Protein AF-A0AB38EEG5-F1 (afdb_monomer)

Solvent-accessible surface area (backbone atoms only — not comparable to full-atom values): 16216 Å² total; per-residue (Å²): 136,84,84,84,84,83,81,83,77,83,79,74,84,70,70,68,64,65,60,58,61,58,54,56,58,56,60,61,62,64,74,63,67,61,77,68,74,72,76,75,59,67,57,49,29,28,46,31,30,70,67,33,66,44,43,47,48,30,62,72,71,41,48,54,47,70,74,32,78,86,27,48,71,45,80,42,84,32,78,43,34,40,50,18,49,48,32,36,73,70,63,72,20,55,37,19,61,28,34,42,64,26,53,52,51,43,38,75,73,66,45,67,58,39,74,79,45,76,77,47,70,62,79,47,49,34,37,31,27,45,57,83,54,87,74,76,49,67,61,69,42,59,76,31,38,30,22,25,32,69,59,24,54,31,31,53,36,47,54,51,50,32,46,77,50,75,38,56,77,85,42,34,46,76,42,80,29,53,57,74,55,20,52,51,32,29,76,72,60,79,24,62,26,20,37,26,44,40,59,59,40,61,49,36,34,72,76,65,45,33,38,77,57,43,79,54,66,85,63,48,53,37,34,25,39,29,28,37,54,63,52,61,70,71,35,57,64,64,50,51,52,52,51,54,40,48,50,55,19,42,55,46,46,72,75,33,56,74,61,53,73,64,51,90,53,84,71,92,76,87,81,74,94,73,80,87,77,78,83,77,77,81,81,86,126

Nearest PDB structures (foldseek):
  3ksx-assembly1_A  TM=9.315E-01  e=9.786E-22  Xanthomonas citri pv. citri str. 306
  2x26-assembly2_B  TM=8.294E-01  e=1.441E-22  Escherichia coli K-12
  2x26-assembly1_A  TM=8.074E-01  e=4.266E-22  Escherichia coli K-12
  3ix1-assembly1_A  TM=8.304E-01  e=3.917E-16  Halalkalibacterium halodurans C-125
  3uif-assembly1_A  TM=7.170E-01  e=3.917E-16  Methylobacillus flagellatus KT

InterPro domains:
  IPR001638 Solute-binding protein family 3/N-terminal domain of MltF [SM00062] (43-256)
  IPR010067 Aliphatic sulfonates-binding protein [TIGR01728] (44-265)
  IPR015168 SsuA/THI5-like [PF09084] (73-259)

Sequence (285 aa):
MPQPHISFRSQTPRALFRWMATACAVALSLQGAAHAAEKPPSEVRLDYAYYSPVSLALKHFGWLEKALPDAKVTWVLSQGSNRSLEYLNSGSVDFASSASLSAVLARANGSPIKSVYVYSRAEWTALVVRKDSTLQSVAELKGKKIAATKGTDPYLFTLRALQKAGLKKDDVELLHLQHPDGRTALEKGDVDAWAGLDPHMAASEIQSGARLLYRNKDFNSYGVLSVTETYAKEHPQAIKTVLTAYEKACEWAVKNPDELAKLPAAGRCQTAIVPHRPEQPAIER

Foldseek 3Di:
DDDDDDDDDDDDPPPVVVVVVVVVVVVVVVVPPDPPPQPADQEAEEEDELLDLLSLLLVVVVLLCVLCVNHHYHYHYDLAQVRQLVCQQVVVHQKGKAFPVLVVVCVVVPRQKDFPDFQFQDQFWFKKAAQPAPQQALLVQQAWEEEEAPSHLLVQLNQVRCVVSVHHPVSHHYHHDGQVVRLVCRLVVVGGIYGHGPPSRVVCCVPRVMDGNGGDSVSTGTITMMGGPVCVVSPVPSVVSVVVSSVVSSVCCVVCVPVSVVRDSDDDPPDDDDDDDDDDDPPDD

Secondary structure (DSSP, 8-state):
-PPPP-------TTSTHHHHHHHHHHHHHSTT---------SEEEEEE-TT-HHHHHHHHHTHHHHH-TTSEEEEEE-SSHHHHHHHHHTTS-SBEEEEHHHHHHHHHTT--EEEEEEEE------EEE-TT----SSGGGTT-EEE--TTSHHHHHHHHHHHHTT--GGGSEEE---HHHHHHHHHHTSSSEEE--TTHHHHHHHHH--EEEE--GGG---EEEEEEHHHHHH-HHHHHHHHHHHHHHHHHHHH-HHHHTTS--SS---S-----PPPPPP---

Structure (mmCIF, N/CA/C/O backbone):
data_AF-A0AB38EEG5-F1
#
_entry.id   AF-A0AB38EEG5-F1
#
loop_
_atom_site.group_PDB
_atom_site.id
_atom_site.type_symbol
_atom_site.label_atom_id
_atom_site.label_alt_id
_atom_site.label_comp_id
_ato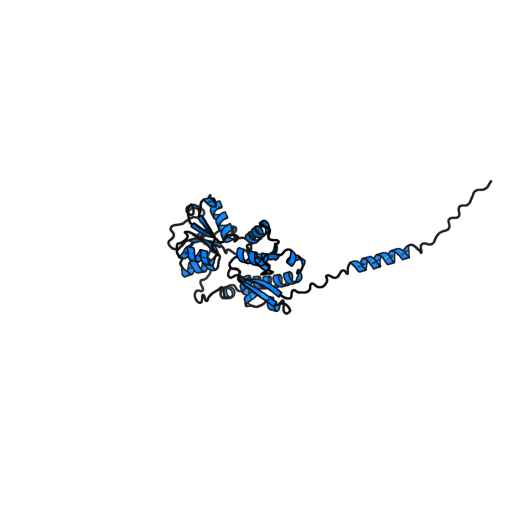m_site.label_asym_id
_atom_site.label_entity_id
_atom_site.label_seq_id
_atom_site.pdbx_PDB_ins_code
_atom_site.Cartn_x
_atom_site.Cartn_y
_atom_site.Cartn_z
_atom_site.occupancy
_atom_site.B_iso_or_equiv
_atom_site.auth_seq_id
_atom_site.auth_comp_id
_atom_site.auth_asym_id
_atom_site.auth_atom_id
_atom_site.pdbx_PDB_model_num
ATOM 1 N N . MET A 1 1 ? -1.055 52.986 -91.356 1.00 41.38 1 MET A N 1
ATOM 2 C CA . MET A 1 1 ? 0.230 52.741 -90.659 1.00 41.38 1 MET A CA 1
ATOM 3 C C . MET A 1 1 ? 0.059 51.533 -89.740 1.00 41.38 1 MET A C 1
ATOM 5 O O . MET A 1 1 ? -1.052 51.349 -89.258 1.00 41.38 1 MET A O 1
ATOM 9 N N . PRO A 1 2 ? 1.067 50.652 -89.631 1.00 47.00 2 PRO A N 1
ATOM 10 C CA . PRO A 1 2 ? 0.869 49.214 -89.436 1.00 47.00 2 PRO A CA 1
ATOM 11 C C . PRO A 1 2 ? 0.703 48.792 -87.967 1.00 47.00 2 PRO A C 1
ATOM 13 O O . PRO A 1 2 ? 1.227 49.428 -87.059 1.00 47.00 2 PRO A O 1
ATOM 16 N N . GLN A 1 3 ? -0.018 47.686 -87.774 1.00 46.34 3 GLN A N 1
ATOM 17 C CA . GLN A 1 3 ? -0.188 46.963 -86.509 1.00 46.34 3 GLN A CA 1
ATOM 18 C C . GLN A 1 3 ? 1.104 46.212 -86.131 1.00 46.34 3 GLN A C 1
ATOM 20 O O . GLN A 1 3 ? 1.679 45.555 -87.005 1.00 46.34 3 GLN A O 1
ATOM 25 N N . PRO A 1 4 ? 1.553 46.220 -84.862 1.00 54.00 4 PRO A N 1
ATOM 26 C CA . PRO A 1 4 ? 2.610 45.324 -84.416 1.00 54.00 4 PRO A CA 1
ATOM 27 C C . PRO A 1 4 ? 2.030 43.952 -84.037 1.00 54.00 4 PRO A C 1
ATOM 29 O O . PRO A 1 4 ? 1.211 43.816 -83.130 1.00 54.00 4 PRO A O 1
ATOM 32 N N . HIS A 1 5 ? 2.492 42.915 -84.733 1.00 45.44 5 HIS A N 1
ATOM 33 C CA . HIS A 1 5 ? 2.267 41.518 -84.375 1.00 45.44 5 HIS A CA 1
ATOM 34 C C . HIS A 1 5 ? 3.028 41.168 -83.086 1.00 45.44 5 HIS A C 1
ATOM 36 O O . HIS A 1 5 ? 4.258 41.221 -83.053 1.00 45.44 5 HIS A O 1
ATOM 42 N N . ILE A 1 6 ? 2.313 40.747 -82.039 1.00 55.50 6 ILE A N 1
ATOM 43 C CA . ILE A 1 6 ? 2.912 40.115 -80.857 1.00 55.50 6 ILE A CA 1
ATOM 44 C C . ILE A 1 6 ? 3.034 38.613 -81.136 1.00 55.50 6 ILE A C 1
ATOM 46 O O . ILE A 1 6 ? 2.048 37.883 -81.176 1.00 55.50 6 ILE A O 1
ATOM 50 N N . SER A 1 7 ? 4.267 38.153 -81.343 1.00 47.69 7 SER A N 1
ATOM 51 C CA . SER A 1 7 ? 4.615 36.734 -81.442 1.00 47.69 7 SER A CA 1
ATOM 52 C C . SER A 1 7 ? 4.642 36.109 -80.041 1.00 47.69 7 SER A C 1
ATOM 54 O O . SER A 1 7 ? 5.585 36.337 -79.280 1.00 47.69 7 SER A O 1
ATOM 56 N N . PHE A 1 8 ? 3.661 35.267 -79.712 1.00 47.78 8 PHE A N 1
ATOM 57 C CA . PHE A 1 8 ? 3.747 34.374 -78.554 1.00 47.78 8 PHE A CA 1
ATOM 58 C C . PHE A 1 8 ? 4.666 33.191 -78.880 1.00 47.78 8 PHE A C 1
ATOM 60 O O . PHE A 1 8 ? 4.297 32.267 -79.602 1.00 47.78 8 PHE A O 1
ATOM 67 N N . ARG A 1 9 ? 5.885 33.213 -78.330 1.00 50.41 9 ARG A N 1
ATOM 68 C CA . ARG A 1 9 ? 6.792 32.061 -78.348 1.00 50.41 9 ARG A CA 1
ATOM 69 C C . ARG A 1 9 ? 6.389 31.126 -77.207 1.00 50.41 9 ARG A C 1
ATOM 71 O O . ARG A 1 9 ? 6.594 31.445 -76.039 1.00 50.41 9 ARG A O 1
ATOM 78 N N . SER A 1 10 ? 5.811 29.976 -77.541 1.00 53.06 10 SER A N 1
ATOM 79 C CA . SER A 1 10 ? 5.506 28.900 -76.597 1.00 53.06 10 SER A CA 1
ATOM 80 C C . SER A 1 10 ? 6.798 28.356 -75.979 1.00 53.06 10 SER A C 1
ATOM 82 O O . SER A 1 10 ? 7.545 27.624 -76.634 1.00 53.06 10 SER A O 1
ATOM 84 N N . GLN A 1 11 ? 7.082 28.703 -74.723 1.00 54.03 11 GLN A N 1
ATOM 85 C CA . GLN A 1 11 ? 8.114 28.011 -73.955 1.00 54.03 11 GLN A CA 1
ATOM 86 C C . GLN A 1 11 ? 7.557 26.663 -73.483 1.00 54.03 11 GLN A C 1
ATOM 88 O O . GLN A 1 11 ? 6.566 26.579 -72.765 1.00 54.03 11 GLN A O 1
ATOM 93 N N . THR A 1 12 ? 8.190 25.593 -73.953 1.00 55.09 12 THR A N 1
ATOM 94 C CA . THR A 1 12 ? 7.867 24.194 -73.656 1.00 55.09 12 THR A CA 1
ATOM 95 C C . THR A 1 12 ? 7.937 23.866 -72.153 1.00 55.09 12 THR A C 1
ATOM 97 O O . THR A 1 12 ? 8.874 24.308 -71.483 1.00 55.09 12 THR A O 1
ATOM 100 N N . PRO A 1 13 ? 7.053 22.998 -71.621 1.00 50.41 13 PRO A N 1
ATOM 101 C CA . PRO A 1 13 ? 6.871 22.749 -70.186 1.00 50.41 13 PRO A CA 1
ATOM 102 C C . PRO A 1 13 ? 7.874 21.730 -69.611 1.00 50.41 13 PRO A C 1
ATOM 104 O O . PRO A 1 13 ? 7.506 20.835 -68.855 1.00 50.41 13 PRO A O 1
ATOM 107 N N . ARG A 1 14 ? 9.158 21.809 -69.979 1.00 52.09 14 ARG A N 1
ATOM 108 C CA . ARG A 1 14 ? 10.165 20.813 -69.552 1.00 52.09 14 ARG A CA 1
ATOM 109 C C . ARG A 1 14 ? 10.956 21.188 -68.294 1.00 52.09 14 ARG A C 1
ATOM 111 O O . ARG A 1 14 ? 11.602 20.318 -67.720 1.00 52.09 14 ARG A O 1
ATOM 118 N N . ALA A 1 15 ? 10.884 22.436 -67.829 1.00 47.53 15 ALA A N 1
ATOM 119 C CA . ALA A 1 15 ? 11.642 22.884 -66.654 1.00 47.53 15 ALA A CA 1
ATOM 120 C C . ALA A 1 15 ? 10.906 22.674 -65.313 1.00 47.53 15 ALA A C 1
ATOM 122 O O . ALA A 1 15 ? 11.552 22.459 -64.291 1.00 47.53 15 ALA A O 1
ATOM 123 N N . LEU A 1 16 ? 9.568 22.660 -65.312 1.00 48.34 16 LEU A N 1
ATOM 124 C CA . LEU A 1 16 ? 8.759 22.522 -64.089 1.00 48.34 16 LEU A CA 1
ATOM 125 C C . LEU A 1 16 ? 8.681 21.082 -63.557 1.00 48.34 16 LEU A C 1
ATOM 127 O O . LEU A 1 16 ? 8.470 20.875 -62.366 1.00 48.34 16 LEU A O 1
ATOM 131 N N . PHE A 1 17 ? 8.925 20.077 -64.402 1.00 45.78 17 PHE A N 1
ATOM 132 C CA . PHE A 1 17 ? 8.862 18.670 -63.987 1.00 45.78 17 PHE A CA 1
ATOM 133 C C . PHE A 1 17 ? 10.122 18.189 -63.250 1.00 45.78 17 PHE A C 1
ATOM 135 O O . PHE A 1 17 ? 10.106 17.157 -62.584 1.00 45.78 17 PHE A O 1
ATOM 142 N N . ARG A 1 18 ? 11.223 18.946 -63.334 1.00 45.16 18 ARG A N 1
ATOM 143 C CA . ARG A 1 18 ? 12.502 18.584 -62.705 1.00 45.16 18 ARG A CA 1
ATOM 144 C C . ARG A 1 18 ? 12.627 19.043 -61.250 1.00 45.16 18 ARG A C 1
ATOM 146 O O . ARG A 1 18 ? 13.491 18.538 -60.549 1.00 45.16 18 ARG A O 1
ATOM 153 N N . TRP A 1 19 ? 11.755 19.949 -60.798 1.00 45.03 19 TRP A N 1
ATOM 154 C CA . TRP A 1 19 ? 11.735 20.455 -59.418 1.00 45.03 19 TRP A CA 1
ATOM 155 C C . TRP A 1 19 ? 10.728 19.734 -58.509 1.00 45.03 19 TRP A C 1
ATOM 157 O O . TRP A 1 19 ? 10.904 19.724 -57.295 1.00 45.03 19 TRP A O 1
ATOM 167 N N . MET A 1 20 ? 9.713 19.062 -59.069 1.00 47.50 20 MET A N 1
ATOM 168 C CA . MET A 1 20 ? 8.769 18.254 -58.279 1.00 47.50 20 MET A CA 1
ATOM 169 C C . MET A 1 20 ? 9.317 16.871 -57.889 1.00 47.50 20 MET A C 1
ATOM 171 O O . MET A 1 20 ? 8.935 16.335 -56.852 1.00 47.50 20 MET A O 1
ATOM 175 N N . ALA A 1 21 ? 10.251 16.308 -58.663 1.00 48.31 21 ALA A N 1
ATOM 176 C CA . ALA A 1 21 ? 10.853 15.009 -58.348 1.00 48.31 21 ALA A CA 1
ATOM 177 C C . ALA A 1 21 ? 11.860 15.078 -57.180 1.00 48.31 21 ALA A C 1
ATOM 179 O O . ALA A 1 21 ? 11.975 14.132 -56.403 1.00 48.31 21 ALA A O 1
ATOM 180 N N . THR A 1 22 ? 12.552 16.207 -57.001 1.00 49.94 22 THR A N 1
ATOM 181 C CA . THR A 1 22 ? 13.527 16.409 -55.915 1.00 49.94 22 THR A CA 1
ATOM 182 C C . THR A 1 22 ? 12.871 16.740 -54.572 1.00 49.94 22 THR A C 1
ATOM 184 O O . THR A 1 22 ? 13.418 16.386 -53.532 1.00 49.94 22 THR A O 1
ATOM 187 N N . ALA A 1 23 ? 11.678 17.347 -54.567 1.00 50.25 23 ALA A N 1
ATOM 188 C CA . ALA A 1 23 ? 10.946 17.651 -53.333 1.00 50.25 23 ALA A CA 1
ATOM 189 C C . ALA A 1 23 ? 10.308 16.402 -52.687 1.00 50.25 23 ALA A C 1
ATOM 191 O O . ALA A 1 23 ? 10.298 16.283 -51.463 1.00 50.25 23 ALA A O 1
ATOM 192 N N . CYS A 1 24 ? 9.849 15.426 -53.483 1.00 48.38 24 CYS A N 1
ATOM 193 C CA . CYS A 1 24 ? 9.342 14.156 -52.942 1.00 48.38 24 CYS A CA 1
ATOM 194 C C . CYS A 1 24 ? 10.457 13.246 -52.401 1.00 48.38 24 CYS A C 1
ATOM 196 O O . CYS A 1 24 ? 10.236 12.528 -51.430 1.00 48.38 24 CYS A O 1
ATOM 198 N N . ALA A 1 25 ? 11.669 13.303 -52.964 1.00 49.19 25 ALA A N 1
ATOM 199 C CA . ALA A 1 25 ? 12.790 12.492 -52.486 1.00 49.19 25 ALA A CA 1
ATOM 200 C C . ALA A 1 25 ? 13.311 12.939 -51.102 1.00 49.19 25 ALA A C 1
ATOM 202 O O . ALA A 1 25 ? 13.716 12.096 -50.307 1.00 49.19 25 ALA A O 1
ATOM 203 N N . VAL A 1 26 ? 13.237 14.237 -50.776 1.00 51.53 26 VAL A N 1
ATOM 204 C CA . VAL A 1 26 ? 13.639 14.761 -49.453 1.00 51.53 26 VAL A CA 1
ATOM 205 C C . VAL A 1 26 ? 12.548 14.543 -48.392 1.00 51.53 26 VAL A C 1
ATOM 207 O O . VAL A 1 26 ? 12.856 14.295 -47.224 1.00 51.53 26 VAL A O 1
ATOM 210 N N . ALA A 1 27 ? 11.269 14.546 -48.784 1.00 48.50 27 ALA A N 1
ATOM 211 C CA . ALA A 1 27 ? 10.157 14.269 -47.870 1.00 48.50 27 ALA A CA 1
ATOM 212 C C . ALA A 1 27 ? 10.091 12.793 -47.420 1.00 48.50 27 ALA A C 1
ATOM 214 O O . ALA A 1 27 ? 9.699 12.524 -46.285 1.00 48.50 27 ALA A O 1
ATOM 215 N N . LEU A 1 28 ? 10.540 11.842 -48.253 1.00 50.00 28 LEU A N 1
ATOM 216 C CA . LEU A 1 28 ? 10.641 10.430 -47.855 1.00 50.00 28 LEU A CA 1
ATOM 217 C C . LEU A 1 28 ? 11.860 10.118 -46.970 1.00 50.00 28 LEU A C 1
ATOM 219 O O . LEU A 1 28 ? 11.830 9.136 -46.232 1.00 50.00 28 LEU A O 1
ATOM 223 N N . SER A 1 29 ? 12.908 10.947 -46.973 1.00 49.16 29 SER A N 1
ATOM 224 C CA . SER A 1 29 ? 14.074 10.739 -46.097 1.00 49.16 29 SER A CA 1
ATOM 225 C C . SER A 1 29 ? 13.871 11.188 -44.642 1.00 49.16 29 SER A C 1
ATOM 227 O O . SER A 1 29 ? 14.661 10.818 -43.781 1.00 49.16 29 SER A O 1
ATOM 229 N N . LEU A 1 30 ? 12.810 11.947 -44.339 1.00 46.12 30 LEU A N 1
ATOM 230 C CA . LEU A 1 30 ? 12.532 12.460 -42.986 1.00 46.12 30 LEU A CA 1
ATOM 231 C C . LEU A 1 30 ? 11.508 11.629 -42.196 1.00 46.12 30 LEU A C 1
ATOM 233 O O . LEU A 1 30 ? 11.393 11.796 -40.986 1.00 46.12 30 LEU A O 1
ATOM 237 N N . GLN A 1 31 ? 10.807 10.693 -42.839 1.00 49.72 31 GLN A N 1
ATOM 238 C CA . GLN A 1 31 ? 9.953 9.717 -42.140 1.00 49.72 31 GLN A CA 1
ATOM 239 C C . GLN A 1 31 ? 10.760 8.544 -41.562 1.00 49.72 31 GLN A C 1
ATOM 241 O O . GLN A 1 31 ? 10.271 7.811 -40.709 1.00 49.72 31 GLN A O 1
ATOM 246 N N . GLY A 1 32 ? 12.015 8.403 -41.999 1.00 44.97 32 GLY A N 1
ATOM 247 C CA . GLY A 1 32 ? 12.993 7.444 -41.498 1.00 44.97 32 GLY A CA 1
ATOM 248 C C . GLY A 1 32 ? 13.878 7.992 -40.382 1.00 44.97 32 GLY A C 1
ATOM 249 O O . GLY A 1 32 ? 14.976 7.469 -40.195 1.00 44.97 32 GLY A O 1
ATOM 250 N N . ALA A 1 33 ? 13.438 9.018 -39.636 1.00 48.59 33 ALA A N 1
ATOM 251 C CA . ALA A 1 33 ? 13.948 9.231 -38.286 1.00 48.59 33 ALA A CA 1
ATOM 252 C C . ALA A 1 33 ? 13.554 7.992 -37.481 1.00 48.59 33 ALA A C 1
ATOM 254 O O . ALA A 1 33 ? 12.478 7.904 -36.888 1.00 48.59 33 ALA A O 1
ATOM 255 N N . ALA A 1 34 ? 14.421 6.990 -37.593 1.00 45.97 34 ALA A N 1
ATOM 256 C CA . ALA A 1 34 ? 14.436 5.796 -36.805 1.00 45.97 34 ALA A CA 1
ATOM 257 C C . ALA A 1 34 ? 14.039 6.196 -35.389 1.00 45.97 34 ALA A C 1
ATOM 259 O O . ALA A 1 34 ? 14.658 7.077 -34.787 1.00 45.97 34 ALA A O 1
ATOM 260 N N . HIS A 1 35 ? 13.023 5.529 -34.846 1.00 48.97 35 HIS A N 1
ATOM 261 C CA . HIS A 1 35 ? 13.109 5.213 -33.434 1.00 48.97 35 HIS A CA 1
ATOM 262 C C . HIS A 1 35 ? 14.467 4.533 -33.300 1.00 48.97 35 HIS A C 1
ATOM 264 O O . HIS A 1 35 ? 14.609 3.373 -33.690 1.00 48.97 35 HIS A O 1
ATOM 270 N N . ALA A 1 36 ? 15.492 5.293 -32.900 1.00 54.59 36 ALA A N 1
ATOM 271 C CA . ALA A 1 36 ? 16.740 4.717 -32.453 1.00 54.59 36 ALA A CA 1
ATOM 272 C C . ALA A 1 36 ? 16.295 3.643 -31.472 1.00 54.59 36 ALA A C 1
ATOM 274 O O . ALA A 1 36 ? 15.560 3.964 -30.535 1.00 54.59 36 ALA A O 1
ATOM 275 N N . ALA A 1 37 ? 16.573 2.380 -31.808 1.00 61.50 37 ALA A N 1
ATOM 276 C CA . ALA A 1 37 ? 16.089 1.255 -31.032 1.00 61.50 37 ALA A CA 1
ATOM 277 C C . ALA A 1 37 ? 16.428 1.562 -29.575 1.00 61.50 37 ALA A C 1
ATOM 279 O O . ALA A 1 37 ? 17.599 1.792 -29.264 1.00 61.50 37 ALA A O 1
ATOM 280 N N . GLU A 1 38 ? 15.394 1.704 -28.740 1.00 71.06 38 GLU A N 1
ATOM 281 C CA . GLU A 1 38 ? 15.569 2.003 -27.326 1.00 71.06 38 GLU A CA 1
ATOM 282 C C . GLU A 1 38 ? 16.585 1.005 -26.800 1.00 71.06 38 GLU A C 1
ATOM 284 O O . GLU A 1 38 ? 16.369 -0.206 -26.894 1.00 71.06 38 GLU A O 1
ATOM 289 N N . LYS A 1 39 ? 17.725 1.502 -26.317 1.00 75.44 39 LYS A N 1
ATOM 290 C CA . LYS A 1 39 ? 18.709 0.617 -25.721 1.00 75.44 39 LYS A CA 1
ATOM 291 C C . LYS A 1 39 ? 18.053 0.060 -24.457 1.00 75.44 39 LYS A C 1
ATOM 293 O O . LYS A 1 39 ? 17.750 0.859 -23.567 1.00 75.44 39 LYS A O 1
ATOM 298 N N . PRO A 1 40 ? 17.807 -1.259 -24.374 1.00 76.25 40 PRO A N 1
ATOM 299 C CA . PRO A 1 40 ? 17.168 -1.824 -23.202 1.00 76.25 40 PRO A CA 1
ATOM 300 C C . PRO A 1 40 ? 18.021 -1.495 -21.970 1.00 76.25 40 PRO A C 1
ATOM 302 O O . PRO A 1 40 ? 19.258 -1.518 -22.057 1.00 76.25 40 PRO A O 1
ATOM 305 N N . PRO A 1 41 ? 17.394 -1.126 -20.843 1.00 87.38 41 PRO A N 1
ATOM 306 C CA . PRO A 1 41 ? 18.132 -0.773 -19.642 1.00 87.38 41 PRO A CA 1
ATOM 307 C C . PRO A 1 41 ? 18.939 -1.983 -19.157 1.00 87.38 41 PRO A C 1
ATOM 309 O O . PRO A 1 41 ? 18.459 -3.113 -19.191 1.00 87.38 41 PRO A O 1
ATOM 312 N N . SER A 1 42 ? 20.167 -1.754 -18.687 1.00 93.50 42 SER A N 1
ATOM 313 C CA . SER A 1 42 ? 21.024 -2.824 -18.147 1.00 93.50 42 SER A CA 1
ATOM 314 C C . SER A 1 42 ? 20.502 -3.397 -16.825 1.00 93.50 42 SER A C 1
ATOM 316 O O . SER A 1 42 ? 20.889 -4.492 -16.421 1.00 93.50 42 SER A O 1
ATOM 318 N N . GLU A 1 43 ? 19.640 -2.652 -16.134 1.00 97.19 43 GLU A N 1
ATOM 319 C CA . GLU A 1 43 ? 18.967 -3.072 -14.912 1.00 97.19 43 GLU A CA 1
ATOM 320 C C . GLU A 1 43 ? 17.529 -2.540 -14.902 1.00 97.19 43 GLU A C 1
ATOM 322 O O . GLU A 1 43 ? 17.283 -1.406 -15.311 1.00 97.19 43 GLU A O 1
ATOM 327 N N . VAL A 1 44 ? 16.589 -3.351 -14.420 1.00 97.81 44 VAL A N 1
ATOM 328 C CA . VAL A 1 44 ? 15.208 -2.949 -14.147 1.00 97.81 44 VAL A CA 1
ATOM 329 C C . VAL A 1 44 ? 14.902 -3.249 -12.687 1.00 97.81 44 VAL A C 1
ATOM 331 O O . VAL A 1 44 ? 14.994 -4.392 -12.233 1.00 97.81 44 VAL A O 1
ATOM 334 N N . ARG A 1 45 ? 14.545 -2.212 -11.933 1.00 98.44 45 ARG A N 1
ATOM 335 C CA . ARG A 1 45 ? 14.335 -2.294 -10.486 1.00 98.44 45 ARG A CA 1
ATOM 336 C C . ARG A 1 45 ? 12.863 -2.111 -10.175 1.00 98.44 45 ARG A C 1
ATOM 338 O O . ARG A 1 45 ? 12.251 -1.130 -10.592 1.00 98.44 45 ARG A O 1
ATOM 345 N N . LEU A 1 46 ? 12.288 -3.045 -9.436 1.00 98.06 46 LEU A N 1
ATOM 346 C CA . LEU A 1 46 ? 10.878 -3.022 -9.077 1.00 98.06 46 LEU A CA 1
ATOM 347 C C . LEU A 1 46 ? 10.737 -3.214 -7.584 1.00 98.06 46 LEU A C 1
ATOM 349 O O . LEU A 1 46 ? 11.487 -3.977 -6.967 1.00 98.06 46 LEU A O 1
ATOM 353 N N . ASP A 1 47 ? 9.739 -2.565 -7.002 1.00 97.75 47 ASP A N 1
ATOM 354 C CA . ASP A 1 47 ? 9.292 -3.013 -5.702 1.00 97.75 47 ASP A CA 1
ATOM 355 C C . ASP A 1 47 ? 8.478 -4.318 -5.808 1.00 97.75 47 ASP A C 1
ATOM 357 O O . ASP A 1 47 ? 7.938 -4.688 -6.854 1.00 97.75 47 ASP A O 1
ATOM 361 N N . TYR A 1 48 ? 8.402 -5.038 -4.696 1.00 96.31 48 TYR A N 1
ATOM 362 C CA . TYR A 1 48 ? 7.392 -6.061 -4.461 1.00 96.31 48 TYR A CA 1
ATOM 363 C C . TYR A 1 48 ? 6.846 -5.899 -3.052 1.00 96.31 48 TYR A C 1
ATOM 365 O O . TYR A 1 48 ? 7.501 -5.335 -2.172 1.00 96.31 48 TYR A O 1
ATOM 373 N N . ALA A 1 49 ? 5.649 -6.420 -2.826 1.00 92.56 49 ALA A N 1
ATOM 374 C CA . ALA A 1 49 ? 4.937 -6.207 -1.583 1.00 92.56 49 ALA A CA 1
ATOM 375 C C . ALA A 1 49 ? 4.143 -7.440 -1.174 1.00 92.56 49 ALA A C 1
ATOM 377 O O . ALA A 1 49 ? 3.490 -8.072 -2.000 1.00 92.56 49 ALA A O 1
ATOM 378 N N . TYR A 1 50 ? 4.107 -7.722 0.129 1.00 89.56 50 TYR A N 1
ATOM 379 C CA . TYR A 1 50 ? 3.263 -8.794 0.666 1.00 89.56 50 TYR A CA 1
ATOM 380 C C . TYR A 1 50 ? 1.764 -8.525 0.491 1.00 89.56 50 TYR A C 1
ATOM 382 O O . TYR A 1 50 ? 0.980 -9.462 0.418 1.00 89.56 50 TYR A O 1
ATOM 390 N N . TYR A 1 51 ? 1.384 -7.253 0.367 1.00 85.94 51 TYR A N 1
ATOM 391 C CA . TYR A 1 51 ? 0.026 -6.793 0.067 1.00 85.94 51 TYR A CA 1
ATOM 392 C C . TYR A 1 51 ? -0.279 -6.726 -1.443 1.00 85.94 51 TYR A C 1
ATOM 394 O O . TYR A 1 51 ? -1.381 -6.345 -1.828 1.00 85.94 51 TYR A O 1
ATOM 402 N N . SER A 1 52 ? 0.679 -7.083 -2.312 1.00 90.38 52 SER A N 1
ATOM 403 C CA . SER A 1 52 ? 0.495 -7.153 -3.768 1.00 90.38 52 SER A CA 1
ATOM 404 C C . SER A 1 52 ? 0.722 -8.588 -4.260 1.00 90.38 52 SER A C 1
ATOM 406 O O . SER A 1 52 ? 1.846 -8.949 -4.634 1.00 90.38 52 SER A O 1
ATOM 408 N N . PRO A 1 53 ? -0.341 -9.416 -4.299 1.00 88.19 53 PRO A N 1
ATOM 409 C CA . PRO A 1 53 ? -0.253 -10.801 -4.761 1.00 88.19 53 PRO A CA 1
ATOM 410 C C . PRO A 1 53 ? 0.315 -10.927 -6.184 1.00 88.19 53 PRO A C 1
ATOM 412 O O . PRO A 1 53 ? 1.069 -11.853 -6.473 1.00 88.19 53 PRO A O 1
ATOM 415 N N . VAL A 1 54 ? 0.028 -9.948 -7.050 1.00 91.25 54 VAL A N 1
ATOM 416 C CA . VAL A 1 54 ? 0.558 -9.873 -8.422 1.00 91.25 54 VAL A CA 1
ATOM 417 C C . VAL A 1 54 ? 2.086 -9.775 -8.418 1.00 91.25 54 VAL A C 1
ATOM 419 O O . VAL A 1 54 ? 2.752 -10.547 -9.107 1.00 91.25 54 VAL A O 1
ATOM 422 N N . SER A 1 55 ? 2.659 -8.880 -7.602 1.00 93.62 55 SER A N 1
ATOM 423 C CA . SER A 1 55 ? 4.119 -8.734 -7.502 1.00 93.62 55 SER A CA 1
ATOM 424 C C . SER A 1 55 ? 4.793 -9.984 -6.920 1.00 93.62 55 SER A C 1
ATOM 426 O O . SER A 1 55 ? 5.879 -10.362 -7.361 1.00 93.62 55 SER A O 1
ATOM 428 N N . LEU A 1 56 ? 4.131 -10.672 -5.978 1.00 93.94 56 LEU A N 1
ATOM 429 C CA . LEU A 1 56 ? 4.625 -11.927 -5.407 1.00 93.94 56 LEU A CA 1
ATOM 430 C C . LEU A 1 56 ? 4.671 -13.039 -6.451 1.00 93.94 56 LEU A C 1
ATOM 432 O O . LEU A 1 56 ? 5.689 -13.721 -6.550 1.00 93.94 56 LEU A O 1
ATOM 436 N N . ALA A 1 57 ? 3.609 -13.201 -7.245 1.00 94.31 57 ALA A N 1
ATOM 437 C CA . ALA A 1 57 ? 3.568 -14.181 -8.326 1.00 94.31 57 ALA A CA 1
ATOM 438 C C . ALA A 1 57 ? 4.646 -13.889 -9.377 1.00 94.31 57 ALA A C 1
ATOM 440 O O . ALA A 1 57 ? 5.439 -14.768 -9.719 1.00 94.31 57 ALA A O 1
ATOM 441 N N . LEU A 1 58 ? 4.729 -12.633 -9.823 1.00 95.25 58 LEU A N 1
ATOM 442 C CA . LEU A 1 58 ? 5.717 -12.192 -10.804 1.00 95.25 58 LEU A CA 1
ATOM 443 C C . LEU A 1 58 ? 7.153 -12.522 -10.360 1.00 95.25 58 LEU A C 1
ATOM 445 O O . LEU A 1 58 ? 7.907 -13.124 -11.131 1.00 95.25 58 LEU A O 1
ATOM 449 N N . LYS A 1 59 ? 7.493 -12.199 -9.104 1.00 95.75 59 LYS A N 1
ATOM 450 C CA . LYS A 1 59 ? 8.797 -12.487 -8.490 1.00 95.75 59 LYS A CA 1
ATOM 451 C C . LYS A 1 59 ? 9.027 -13.981 -8.251 1.00 95.75 59 LYS A C 1
ATOM 453 O O . LYS A 1 59 ? 10.134 -14.465 -8.457 1.00 95.75 59 LYS A O 1
ATOM 458 N N . HIS A 1 60 ? 8.012 -14.724 -7.811 1.00 95.06 60 HIS A N 1
ATOM 459 C CA . HIS A 1 60 ? 8.131 -16.156 -7.516 1.00 95.06 60 HIS A CA 1
ATOM 460 C C . HIS A 1 60 ? 8.456 -16.980 -8.767 1.00 95.06 60 HIS A C 1
ATOM 462 O O . HIS A 1 60 ? 9.333 -17.841 -8.729 1.00 95.06 60 HIS A O 1
ATOM 468 N N . PHE A 1 61 ? 7.787 -16.699 -9.887 1.00 95.88 61 PHE A N 1
ATOM 469 C CA . PHE A 1 61 ? 7.987 -17.444 -11.135 1.00 95.88 61 PHE A CA 1
ATOM 470 C C . PHE A 1 61 ? 9.163 -16.950 -11.988 1.00 95.88 61 PHE A C 1
ATOM 472 O O . PHE A 1 61 ? 9.492 -17.578 -13.012 1.00 95.88 61 PHE A O 1
ATOM 479 N N . GLY A 1 62 ? 9.766 -15.825 -11.595 1.00 96.50 62 GLY A N 1
ATOM 480 C CA . GLY A 1 62 ? 10.840 -15.162 -12.325 1.00 96.50 62 GLY A CA 1
ATOM 481 C C . GLY A 1 62 ? 10.433 -14.790 -13.752 1.00 96.50 62 GLY A C 1
ATOM 482 O O . GLY A 1 62 ? 11.201 -14.994 -14.694 1.00 96.50 62 GLY A O 1
ATOM 483 N N . TRP A 1 63 ? 9.171 -14.395 -13.973 1.00 97.19 63 TRP A N 1
ATOM 484 C CA . TRP A 1 63 ? 8.697 -14.122 -15.338 1.00 97.19 63 TRP A CA 1
ATOM 485 C C . TRP A 1 63 ? 9.300 -12.853 -15.918 1.00 97.19 63 TRP A C 1
ATOM 487 O O . TRP A 1 63 ? 9.470 -12.792 -17.134 1.00 97.19 63 TRP A O 1
ATOM 497 N N . LEU A 1 64 ? 9.632 -11.872 -15.081 1.00 96.75 64 LEU A N 1
ATOM 498 C CA . LEU A 1 64 ? 10.237 -10.644 -15.570 1.00 96.75 64 LEU A CA 1
ATOM 499 C C . LEU A 1 64 ? 11.691 -10.868 -15.994 1.00 96.75 64 LEU A C 1
ATOM 501 O O . LEU A 1 64 ? 12.084 -10.417 -17.061 1.00 96.75 64 LEU A O 1
ATOM 505 N N . GLU A 1 65 ? 12.447 -11.646 -15.223 1.00 97.25 65 GLU A N 1
ATOM 506 C CA . GLU A 1 65 ? 13.807 -12.085 -15.547 1.00 97.25 65 GLU A CA 1
ATOM 507 C C . GLU A 1 65 ? 13.834 -12.832 -16.887 1.00 97.25 65 GLU A C 1
ATOM 509 O O . GLU A 1 65 ? 14.685 -12.581 -17.732 1.00 97.25 65 GLU A O 1
ATOM 514 N N . LYS A 1 66 ? 12.856 -13.716 -17.124 1.00 97.00 66 LYS A N 1
ATOM 515 C CA . LYS A 1 66 ? 12.717 -14.429 -18.406 1.00 97.00 66 LYS A CA 1
ATOM 516 C C . LYS A 1 66 ? 12.352 -13.501 -19.566 1.00 97.00 66 LYS A C 1
ATOM 518 O O . LYS A 1 66 ? 12.734 -13.777 -20.698 1.00 97.00 66 LYS A O 1
ATOM 523 N N . ALA A 1 67 ? 11.581 -12.448 -19.303 1.00 95.81 67 ALA A N 1
ATOM 524 C CA . ALA A 1 67 ? 11.183 -11.468 -20.310 1.00 95.81 67 ALA A CA 1
ATOM 525 C C . ALA A 1 67 ? 12.292 -10.446 -20.621 1.00 95.81 67 ALA A C 1
ATOM 527 O O . ALA A 1 67 ? 12.240 -9.789 -21.659 1.00 95.81 67 ALA A O 1
ATOM 528 N N . LEU A 1 68 ? 13.287 -10.323 -19.739 1.00 94.69 68 LEU A N 1
ATOM 529 C CA . LEU A 1 68 ? 14.416 -9.403 -19.842 1.00 94.69 68 LEU A CA 1
ATOM 530 C C . LEU A 1 68 ? 15.748 -10.154 -19.643 1.00 94.69 68 LEU A C 1
ATOM 532 O O . LEU A 1 68 ? 16.457 -9.886 -18.676 1.00 94.69 68 LEU A O 1
ATOM 536 N N . PRO A 1 69 ? 16.116 -11.087 -20.542 1.00 94.38 69 PRO A N 1
ATOM 537 C CA . PRO A 1 69 ? 17.302 -11.929 -20.359 1.00 94.38 69 PRO A CA 1
ATOM 538 C C . PRO A 1 69 ? 18.621 -11.139 -20.333 1.00 94.38 69 PRO A C 1
ATOM 540 O O . PRO A 1 69 ? 19.589 -11.587 -19.724 1.00 94.38 69 PRO A O 1
ATOM 543 N N . ASP A 1 70 ? 18.645 -9.961 -20.962 1.00 93.19 70 ASP A N 1
ATOM 544 C CA . ASP A 1 70 ? 19.828 -9.101 -21.072 1.00 93.19 70 ASP A CA 1
ATOM 545 C C . ASP A 1 70 ? 19.884 -7.992 -20.003 1.00 93.19 70 ASP A C 1
ATOM 547 O O . ASP A 1 70 ? 20.825 -7.196 -19.989 1.00 93.19 70 ASP A O 1
ATOM 551 N N . ALA A 1 71 ? 18.888 -7.917 -19.111 1.00 95.31 71 ALA A N 1
ATOM 552 C CA . ALA A 1 71 ? 18.839 -6.933 -18.033 1.00 95.31 71 ALA A CA 1
ATOM 553 C C . ALA A 1 71 ? 18.836 -7.617 -16.666 1.00 95.31 71 ALA A C 1
ATOM 555 O O . ALA A 1 71 ? 18.162 -8.621 -16.435 1.00 95.31 71 ALA A O 1
ATOM 556 N N . LYS A 1 72 ? 19.541 -7.027 -15.703 1.00 97.19 72 LYS A N 1
ATOM 557 C CA . LYS A 1 72 ? 19.427 -7.449 -14.307 1.00 97.19 72 LYS A CA 1
ATOM 558 C C . LYS A 1 72 ? 18.069 -7.009 -13.754 1.00 97.19 72 LYS A C 1
ATOM 560 O O . LYS A 1 72 ? 17.754 -5.825 -13.789 1.00 97.19 72 LYS A O 1
ATOM 565 N N . VAL A 1 73 ? 17.284 -7.925 -13.193 1.00 98.00 73 VAL A N 1
ATOM 566 C CA . VAL A 1 73 ? 16.060 -7.571 -12.455 1.00 98.00 73 VAL A CA 1
ATOM 567 C C . VAL A 1 73 ? 16.371 -7.524 -10.964 1.00 98.00 73 VAL A C 1
ATOM 569 O O . VAL A 1 73 ? 16.876 -8.493 -10.396 1.00 98.00 73 VAL A O 1
ATOM 572 N N . THR A 1 74 ? 16.065 -6.399 -10.322 1.00 98.12 74 THR A N 1
ATOM 573 C CA . THR A 1 74 ? 16.277 -6.207 -8.882 1.00 98.12 74 THR A CA 1
ATOM 574 C C . THR A 1 74 ? 14.948 -5.929 -8.193 1.00 98.12 74 THR A C 1
ATOM 576 O O . THR A 1 74 ? 14.176 -5.076 -8.622 1.00 98.12 74 THR A O 1
ATOM 579 N N . TRP A 1 75 ? 14.708 -6.629 -7.086 1.00 97.75 75 TRP A N 1
ATOM 580 C CA . TRP A 1 75 ? 13.475 -6.540 -6.310 1.00 97.75 75 TRP A CA 1
ATOM 581 C C . TRP A 1 75 ? 13.714 -5.874 -4.957 1.00 97.75 75 TRP A C 1
ATOM 583 O O . TRP A 1 75 ? 14.566 -6.323 -4.188 1.00 97.75 75 TRP A O 1
ATOM 593 N N . VAL A 1 76 ? 12.911 -4.865 -4.625 1.00 98.00 76 VAL A N 1
ATOM 594 C CA . VAL A 1 76 ? 12.956 -4.165 -3.332 1.00 98.00 76 VAL A CA 1
ATOM 595 C C . VAL A 1 76 ? 11.651 -4.401 -2.578 1.00 98.00 76 VAL A C 1
ATOM 597 O O . VAL A 1 76 ? 10.574 -4.150 -3.100 1.00 98.00 76 VAL A O 1
ATOM 600 N N . LEU A 1 77 ? 11.712 -4.898 -1.342 1.00 96.12 77 LEU A N 1
ATOM 601 C CA . LEU A 1 77 ? 10.496 -5.091 -0.548 1.00 96.12 77 LEU A CA 1
ATOM 602 C C . LEU A 1 77 ? 9.956 -3.732 -0.086 1.00 96.12 77 LEU A C 1
ATOM 604 O O . LEU A 1 77 ? 10.628 -3.043 0.680 1.00 96.12 77 LEU A O 1
ATOM 608 N N . SER A 1 78 ? 8.736 -3.373 -0.481 1.00 96.19 78 SER A N 1
ATOM 609 C CA . SER A 1 78 ? 8.046 -2.195 0.045 1.00 96.19 78 SER A CA 1
ATOM 610 C C . SER A 1 78 ? 7.108 -2.577 1.193 1.00 96.19 78 SER A C 1
ATOM 612 O O . SER A 1 78 ? 6.324 -3.522 1.113 1.00 96.19 78 SER A O 1
ATOM 614 N N . GLN A 1 79 ? 7.179 -1.821 2.291 1.00 94.44 79 GLN A N 1
ATOM 615 C CA . GLN A 1 79 ? 6.315 -2.009 3.466 1.00 94.44 79 GLN A CA 1
ATOM 616 C C . GLN A 1 79 ? 5.026 -1.178 3.415 1.00 94.44 79 GLN A C 1
ATOM 618 O O . GLN A 1 79 ? 4.361 -1.026 4.431 1.00 94.44 79 GLN A O 1
ATOM 623 N N . GLY A 1 80 ? 4.680 -0.628 2.252 1.00 95.81 80 GLY A N 1
ATOM 624 C CA . GLY A 1 80 ? 3.496 0.196 2.037 1.00 95.81 80 GLY A CA 1
ATOM 625 C C . GLY A 1 80 ? 3.669 1.102 0.821 1.00 95.81 80 GLY A C 1
ATOM 626 O O . GLY A 1 80 ? 4.786 1.305 0.333 1.00 95.81 80 GLY A O 1
ATOM 627 N N . SER A 1 81 ? 2.564 1.686 0.347 1.00 97.00 81 SER A N 1
ATOM 628 C CA . SER A 1 81 ? 2.587 2.608 -0.801 1.00 97.00 81 SER A CA 1
ATOM 629 C C . SER A 1 81 ? 3.483 3.828 -0.566 1.00 97.00 81 SER A C 1
ATOM 631 O O . SER A 1 81 ? 4.114 4.301 -1.502 1.00 97.00 81 SER A O 1
ATOM 633 N N . ASN A 1 82 ? 3.585 4.305 0.679 1.00 97.00 82 ASN A N 1
ATOM 634 C CA . ASN A 1 82 ? 4.513 5.369 1.065 1.00 97.00 82 ASN A CA 1
ATOM 635 C C . ASN A 1 82 ? 5.967 4.982 0.749 1.00 97.00 82 ASN A C 1
ATOM 637 O O . ASN A 1 82 ? 6.648 5.724 0.053 1.00 97.00 82 ASN A O 1
ATOM 641 N N . ARG A 1 83 ? 6.417 3.793 1.175 1.00 97.81 83 ARG A N 1
ATOM 642 C CA . ARG A 1 83 ? 7.784 3.310 0.920 1.00 97.81 83 ARG A CA 1
ATOM 643 C C . ARG A 1 83 ? 8.028 3.028 -0.555 1.00 97.81 83 ARG A C 1
ATOM 645 O O . ARG A 1 83 ? 9.065 3.415 -1.073 1.00 97.81 83 ARG A O 1
ATOM 652 N N . SER A 1 84 ? 7.065 2.406 -1.232 1.00 98.25 84 SER A N 1
ATOM 653 C CA . SER A 1 84 ? 7.152 2.140 -2.673 1.00 98.25 84 SER A CA 1
ATOM 654 C C . SER A 1 84 ? 7.360 3.432 -3.479 1.00 98.25 84 SER A C 1
ATOM 656 O O . SER A 1 84 ? 8.283 3.536 -4.286 1.00 98.25 84 SER A O 1
ATOM 658 N N . LEU A 1 85 ? 6.565 4.468 -3.191 1.00 98.44 85 LEU A N 1
ATOM 659 C CA . LEU A 1 85 ? 6.667 5.766 -3.862 1.00 98.44 85 LEU A CA 1
ATOM 660 C C . LEU A 1 85 ? 7.906 6.566 -3.426 1.00 98.44 85 LEU A C 1
ATOM 662 O O . LEU A 1 85 ? 8.485 7.263 -4.256 1.00 98.44 85 LEU A O 1
ATOM 666 N N . GLU A 1 86 ? 8.356 6.438 -2.172 1.00 97.50 86 GLU A N 1
ATOM 667 C CA . GLU A 1 86 ? 9.651 6.975 -1.723 1.00 97.50 86 GLU A CA 1
ATOM 668 C C . GLU A 1 86 ? 10.809 6.362 -2.523 1.00 97.50 86 GLU A C 1
ATOM 670 O O . GLU A 1 86 ? 11.655 7.108 -3.013 1.00 97.50 86 GLU A O 1
ATOM 675 N N . TYR A 1 87 ? 10.814 5.037 -2.721 1.00 98.56 87 TYR A N 1
ATOM 676 C CA . TYR A 1 87 ? 11.829 4.346 -3.522 1.00 98.56 87 TYR A CA 1
ATOM 677 C C . TYR A 1 87 ? 11.811 4.775 -4.986 1.00 98.56 87 TYR A C 1
ATOM 679 O O . TYR A 1 87 ? 12.871 4.894 -5.597 1.00 98.56 87 TYR A O 1
ATOM 687 N N . LEU A 1 88 ? 10.632 5.015 -5.562 1.00 98.56 88 LEU A N 1
ATOM 688 C CA . LEU A 1 88 ? 10.544 5.537 -6.924 1.00 98.56 88 LEU A CA 1
ATOM 689 C C . LEU A 1 88 ? 11.117 6.954 -7.004 1.00 98.56 88 LEU A C 1
ATOM 691 O O . LEU A 1 88 ? 11.891 7.269 -7.905 1.00 98.56 88 LEU A O 1
ATOM 695 N N . ASN A 1 89 ? 10.766 7.808 -6.042 1.00 96.44 89 ASN A N 1
ATOM 696 C CA . ASN A 1 89 ? 11.196 9.202 -6.019 1.00 96.44 89 ASN A CA 1
ATOM 697 C C . ASN A 1 89 ? 12.704 9.355 -5.757 1.00 96.44 89 ASN A C 1
ATOM 699 O O . ASN A 1 89 ? 13.321 10.272 -6.293 1.00 96.44 89 ASN A O 1
ATOM 703 N N . SER A 1 90 ? 13.311 8.464 -4.965 1.00 96.75 90 SER A N 1
ATOM 704 C CA . SER A 1 90 ? 14.767 8.415 -4.762 1.00 96.75 90 SER A CA 1
ATOM 705 C C . SER A 1 90 ? 15.519 7.748 -5.915 1.00 96.75 90 SER A C 1
ATOM 707 O O . SER A 1 90 ? 16.749 7.719 -5.900 1.00 96.75 90 SER A O 1
ATOM 709 N N . GLY A 1 91 ? 14.802 7.166 -6.884 1.00 96.38 91 GLY A N 1
ATOM 710 C CA . GLY A 1 91 ? 15.388 6.351 -7.939 1.00 96.38 91 GLY A CA 1
ATOM 711 C C . GLY A 1 91 ? 16.014 5.062 -7.413 1.00 96.38 91 GLY A C 1
ATOM 712 O O . GLY A 1 91 ? 16.988 4.597 -7.993 1.00 96.38 91 GLY A O 1
ATOM 713 N N . SER A 1 92 ? 15.512 4.495 -6.313 1.00 98.00 92 SER A N 1
ATOM 714 C CA . SER A 1 92 ? 15.883 3.160 -5.816 1.00 98.00 92 SER A CA 1
ATOM 715 C C . SER A 1 92 ? 15.140 2.038 -6.546 1.00 98.00 92 SER A C 1
ATOM 717 O O . SER A 1 92 ? 15.666 0.931 -6.650 1.00 98.00 92 SER A O 1
ATOM 719 N N . VAL A 1 93 ? 13.951 2.331 -7.077 1.00 98.62 93 VAL A N 1
ATOM 720 C CA . VAL A 1 93 ? 13.227 1.477 -8.029 1.00 98.62 93 VAL A CA 1
ATOM 721 C C . VAL A 1 93 ? 12.824 2.292 -9.254 1.00 98.62 93 VAL A C 1
ATOM 723 O O . VAL A 1 93 ? 12.671 3.508 -9.171 1.00 98.62 93 VAL A O 1
ATOM 726 N N . ASP A 1 94 ? 12.636 1.610 -10.377 1.00 98.56 94 ASP A N 1
ATOM 727 C CA . ASP A 1 94 ? 12.137 2.187 -11.626 1.00 98.56 94 ASP A CA 1
ATOM 728 C C . ASP A 1 94 ? 10.612 2.041 -11.731 1.00 98.56 94 ASP A C 1
ATOM 730 O O . ASP A 1 94 ? 9.944 2.912 -12.288 1.00 98.56 94 ASP A O 1
ATOM 734 N N . PHE A 1 95 ? 10.059 0.977 -11.133 1.00 98.62 95 PHE A N 1
ATOM 735 C CA . PHE A 1 95 ? 8.622 0.732 -11.024 1.00 98.62 95 PHE A CA 1
ATOM 736 C C . PHE A 1 95 ? 8.196 0.585 -9.562 1.00 98.62 95 PHE A C 1
ATOM 738 O O . PHE A 1 95 ? 8.760 -0.223 -8.821 1.00 98.62 95 PHE A O 1
ATOM 745 N N . ALA A 1 96 ? 7.159 1.330 -9.183 1.00 98.31 96 ALA A N 1
ATOM 746 C CA . ALA A 1 96 ? 6.530 1.274 -7.869 1.00 98.31 96 ALA A CA 1
ATOM 747 C C . ALA A 1 96 ? 5.055 0.874 -7.961 1.00 98.31 96 ALA A C 1
ATOM 749 O O . ALA A 1 96 ? 4.243 1.538 -8.614 1.00 98.31 96 ALA A O 1
ATOM 750 N N . SER A 1 97 ? 4.706 -0.197 -7.262 1.00 96.75 97 SER A N 1
ATOM 751 C CA . SER A 1 97 ? 3.355 -0.669 -7.010 1.00 96.75 97 SER A CA 1
ATOM 752 C C . SER A 1 97 ? 2.766 0.044 -5.789 1.00 96.75 97 SER A C 1
ATOM 754 O O . SER A 1 97 ? 3.253 -0.084 -4.667 1.00 96.75 97 SER A O 1
ATOM 756 N N . SER A 1 98 ? 1.663 0.763 -5.981 1.00 96.69 98 SER A N 1
ATOM 757 C CA . SER A 1 98 ? 0.990 1.502 -4.906 1.00 96.69 98 SER A CA 1
ATOM 758 C C . SER A 1 98 ? -0.519 1.580 -5.119 1.00 96.69 98 SER A C 1
ATOM 760 O O . SER A 1 98 ? -1.027 1.235 -6.183 1.00 96.69 98 SER A O 1
ATOM 762 N N . ALA A 1 99 ? -1.246 2.047 -4.107 1.00 96.06 99 ALA A N 1
ATOM 763 C CA . ALA A 1 99 ? -2.635 2.456 -4.267 1.00 96.06 99 ALA A CA 1
ATOM 764 C C . ALA A 1 99 ? -2.732 3.757 -5.086 1.00 96.06 99 ALA A C 1
ATOM 766 O O . ALA A 1 99 ? -1.911 4.669 -4.936 1.00 96.06 99 ALA A O 1
ATOM 767 N N . SER A 1 100 ? -3.753 3.886 -5.930 1.00 96.25 100 SER A N 1
ATOM 768 C CA . SER A 1 100 ? -3.874 5.000 -6.873 1.00 96.25 100 SER A CA 1
ATOM 769 C C . SER A 1 100 ? -4.060 6.338 -6.169 1.00 96.25 100 SER A C 1
ATOM 771 O O . SER A 1 100 ? -3.507 7.342 -6.615 1.00 96.25 100 SER A O 1
ATOM 773 N N . LEU A 1 101 ? -4.749 6.367 -5.023 1.00 94.81 101 LEU A N 1
ATOM 774 C CA . LEU A 1 101 ? -4.847 7.587 -4.219 1.00 94.81 101 LEU A CA 1
ATOM 775 C C . LEU A 1 101 ? -3.505 7.998 -3.602 1.00 94.81 101 LEU A C 1
ATOM 777 O O . LEU A 1 101 ? -3.226 9.194 -3.512 1.00 94.81 101 LEU A O 1
ATOM 781 N N . SER A 1 102 ? -2.653 7.039 -3.228 1.00 96.75 102 SER A N 1
ATOM 782 C CA . SER A 1 102 ? -1.285 7.326 -2.782 1.00 96.75 102 SER A CA 1
ATOM 783 C C . SER A 1 102 ? -0.442 7.916 -3.908 1.00 96.75 102 SER A C 1
ATOM 785 O O . SER A 1 102 ? 0.255 8.903 -3.681 1.00 96.75 102 SER A O 1
ATOM 787 N N . ALA A 1 103 ? -0.542 7.372 -5.125 1.00 97.94 103 ALA A N 1
ATOM 788 C CA . ALA A 1 103 ? 0.155 7.908 -6.294 1.00 97.94 103 ALA A CA 1
ATOM 789 C C . ALA A 1 103 ? -0.320 9.332 -6.644 1.00 97.94 103 ALA A C 1
ATOM 791 O O . ALA A 1 103 ? 0.501 10.216 -6.892 1.00 97.94 103 ALA A O 1
ATOM 792 N N . VAL A 1 104 ? -1.634 9.591 -6.590 1.00 96.88 104 VAL A N 1
ATOM 793 C CA . VAL A 1 104 ? -2.194 10.943 -6.773 1.00 96.88 104 VAL A CA 1
ATOM 794 C C . VAL A 1 104 ? -1.660 11.904 -5.714 1.00 96.88 104 VAL A C 1
ATOM 796 O O . VAL A 1 104 ? -1.227 13.001 -6.060 1.00 96.88 104 VAL A O 1
ATOM 799 N N . LEU A 1 105 ? -1.642 11.496 -4.441 1.00 95.69 105 LEU A N 1
ATOM 800 C CA . LEU A 1 105 ? -1.117 12.320 -3.353 1.00 95.69 105 LEU A CA 1
ATOM 801 C C . LEU A 1 105 ? 0.383 12.606 -3.522 1.00 95.69 105 LEU A C 1
ATOM 803 O O . LEU A 1 105 ? 0.806 13.744 -3.337 1.00 95.69 105 LEU A O 1
ATOM 807 N N . ALA A 1 106 ? 1.185 11.608 -3.897 1.00 96.88 106 ALA A N 1
ATOM 808 C CA . ALA A 1 106 ? 2.611 11.795 -4.159 1.00 96.88 106 ALA A CA 1
ATOM 809 C C . ALA A 1 106 ? 2.845 12.789 -5.304 1.00 96.88 106 ALA A C 1
ATOM 811 O O . ALA A 1 106 ? 3.641 13.718 -5.163 1.00 96.88 106 ALA A O 1
ATOM 812 N N . ARG A 1 107 ? 2.092 12.658 -6.404 1.00 97.19 107 ARG A N 1
ATOM 813 C CA . ARG A 1 107 ? 2.169 13.593 -7.532 1.00 97.19 107 ARG A CA 1
ATOM 814 C C . ARG A 1 107 ? 1.734 15.007 -7.143 1.00 97.19 107 ARG A C 1
ATOM 816 O O . ARG A 1 107 ? 2.402 15.968 -7.508 1.00 97.19 107 ARG A O 1
ATOM 823 N N . ALA A 1 108 ? 0.656 15.141 -6.369 1.00 96.56 108 ALA A N 1
ATOM 824 C CA . ALA A 1 108 ? 0.199 16.431 -5.848 1.00 96.56 108 ALA A CA 1
ATOM 825 C C . ALA A 1 108 ? 1.244 17.101 -4.936 1.00 96.56 108 ALA A C 1
ATOM 827 O O . ALA A 1 108 ? 1.331 18.324 -4.904 1.00 96.56 108 ALA A O 1
ATOM 828 N N . ASN A 1 109 ? 2.069 16.305 -4.249 1.00 95.62 109 ASN A N 1
ATOM 829 C CA . ASN A 1 109 ? 3.186 16.772 -3.425 1.00 95.62 109 ASN A CA 1
ATOM 830 C C . ASN A 1 109 ? 4.493 16.993 -4.216 1.00 95.62 109 ASN A C 1
ATOM 832 O O . ASN A 1 109 ? 5.534 17.234 -3.609 1.00 95.62 109 ASN A O 1
ATOM 836 N N . GLY A 1 110 ? 4.458 16.924 -5.551 1.00 96.06 110 GLY A N 1
ATOM 837 C CA . GLY A 1 110 ? 5.584 17.276 -6.418 1.00 96.06 110 GLY A CA 1
ATOM 838 C C . GLY A 1 110 ? 6.451 16.109 -6.892 1.00 96.06 110 GLY A C 1
ATOM 839 O O . GLY A 1 110 ? 7.413 16.351 -7.618 1.00 96.06 110 GLY A O 1
ATOM 840 N N . SER A 1 111 ? 6.132 14.855 -6.547 1.00 97.12 111 SER A N 1
ATOM 841 C CA . SER A 1 111 ? 6.848 13.708 -7.122 1.00 97.12 111 SER A CA 1
ATOM 842 C C . SER A 1 111 ? 6.560 13.600 -8.629 1.00 97.12 111 SER A C 1
ATOM 844 O O . SER A 1 111 ? 5.391 13.470 -9.011 1.00 97.12 111 SER A O 1
ATOM 846 N N . PRO A 1 112 ? 7.587 13.613 -9.504 1.00 97.06 112 PRO A N 1
ATOM 847 C CA . PRO A 1 112 ? 7.416 13.611 -10.956 1.00 97.06 112 PRO A CA 1
ATOM 848 C C . PRO A 1 112 ? 7.150 12.189 -11.463 1.00 97.06 112 PRO A C 1
ATOM 850 O O . PRO A 1 112 ? 7.975 11.585 -12.150 1.00 97.06 112 PRO A O 1
ATOM 853 N N . ILE A 1 113 ? 6.006 11.624 -11.079 1.00 98.06 113 ILE A N 1
ATOM 854 C CA . ILE A 1 113 ? 5.625 10.243 -11.385 1.00 98.06 113 ILE A CA 1
ATOM 855 C C . ILE A 1 113 ? 4.456 10.177 -12.364 1.00 98.06 113 ILE A C 1
ATOM 857 O O . ILE A 1 113 ? 3.595 11.060 -12.419 1.00 98.06 113 ILE A O 1
ATOM 861 N N . LYS A 1 114 ? 4.395 9.066 -13.096 1.00 98.12 114 LYS A N 1
ATOM 862 C CA . LYS A 1 114 ? 3.295 8.698 -13.980 1.00 98.12 114 LYS A CA 1
ATOM 863 C C . LYS A 1 114 ? 2.860 7.269 -13.680 1.00 98.12 114 LYS A C 1
ATOM 865 O O . LYS A 1 114 ? 3.658 6.341 -13.785 1.00 98.12 114 LYS A O 1
ATOM 870 N N . SER A 1 115 ? 1.585 7.086 -13.348 1.00 98.50 115 SER A N 1
ATOM 871 C CA . SER A 1 115 ? 0.979 5.755 -13.298 1.00 98.50 115 SER A CA 1
ATOM 872 C C . SER A 1 115 ? 0.761 5.253 -14.724 1.00 98.50 115 SER A C 1
ATOM 874 O O . SER A 1 115 ? 0.115 5.923 -15.530 1.00 98.50 115 SER A O 1
ATOM 876 N N . VAL A 1 116 ? 1.347 4.102 -15.045 1.00 98.25 116 VAL A N 1
ATOM 877 C CA . VAL A 1 116 ? 1.371 3.518 -16.398 1.00 98.25 116 VAL A CA 1
ATOM 878 C C . VAL A 1 116 ? 0.463 2.301 -16.535 1.00 98.25 116 VAL A C 1
ATOM 880 O O . VAL A 1 116 ? 0.224 1.851 -17.651 1.00 98.25 116 VAL A O 1
ATOM 883 N N . TYR A 1 117 ? -0.062 1.782 -15.424 1.00 97.69 117 TYR A N 1
ATOM 884 C CA . TYR A 1 117 ? -0.940 0.617 -15.420 1.00 97.69 117 TYR A CA 1
ATOM 885 C C . TYR A 1 117 ? -1.807 0.569 -14.162 1.00 97.69 117 TYR A C 1
ATOM 887 O O . TYR A 1 117 ? -1.389 1.030 -13.097 1.00 97.69 117 TYR A O 1
ATOM 895 N N . VAL A 1 118 ? -3.002 -0.001 -14.305 1.00 95.75 118 VAL A N 1
ATOM 896 C CA . VAL A 1 118 ? -3.959 -0.291 -13.234 1.00 95.75 118 VAL A CA 1
ATOM 897 C C . VAL A 1 118 ? -4.149 -1.803 -13.215 1.00 95.75 118 VAL A C 1
ATOM 899 O O . VAL A 1 118 ? -4.584 -2.355 -14.220 1.00 95.75 118 VAL A O 1
ATOM 902 N N . TYR A 1 119 ? -3.821 -2.467 -12.107 1.00 90.31 119 TYR A N 1
ATOM 903 C CA . TYR A 1 119 ? -3.736 -3.933 -12.061 1.00 90.31 119 TYR A CA 1
ATOM 904 C C . TYR A 1 119 ? -4.766 -4.605 -11.150 1.00 90.31 119 TYR A C 1
ATOM 906 O O . TYR A 1 119 ? -4.994 -5.806 -11.260 1.00 90.31 119 TYR A O 1
ATOM 914 N N . SER A 1 120 ? -5.379 -3.878 -10.213 1.00 87.25 120 SER A N 1
ATOM 915 C CA . SER A 1 120 ? -6.382 -4.458 -9.312 1.00 87.25 120 SER A CA 1
ATOM 916 C C . SER A 1 120 ? -7.265 -3.405 -8.649 1.00 87.25 120 SER A C 1
ATOM 918 O O . SER A 1 120 ? -6.973 -2.210 -8.673 1.00 87.25 120 SER A O 1
ATOM 920 N N . ARG A 1 121 ? -8.344 -3.870 -8.016 1.00 87.75 121 ARG A N 1
ATOM 921 C CA . ARG A 1 121 ? -9.114 -3.128 -7.012 1.00 87.75 121 ARG A CA 1
ATOM 922 C C . ARG A 1 121 ? -9.576 -4.109 -5.939 1.00 87.75 121 ARG A C 1
ATOM 924 O O . ARG A 1 121 ? -10.685 -4.632 -6.007 1.00 87.75 121 ARG A O 1
ATOM 931 N N . ALA A 1 122 ? -8.682 -4.432 -5.011 1.00 81.19 122 ALA A N 1
ATOM 932 C CA . ALA A 1 122 ? -8.977 -5.366 -3.931 1.00 81.19 122 ALA A CA 1
ATOM 933 C C . ALA A 1 122 ? -9.525 -4.632 -2.699 1.00 81.19 122 ALA A C 1
ATOM 935 O O . ALA A 1 122 ? -9.270 -3.447 -2.498 1.00 81.19 122 ALA A O 1
ATOM 936 N N . GLU A 1 123 ? -10.262 -5.353 -1.857 1.00 88.56 123 GLU A N 1
ATOM 937 C CA . GLU A 1 123 ? -10.544 -4.910 -0.494 1.00 88.56 123 GLU A CA 1
ATOM 938 C C . GLU A 1 123 ? -9.343 -5.282 0.379 1.00 88.56 123 GLU A C 1
ATOM 940 O O . GLU A 1 123 ? -9.233 -6.421 0.818 1.00 88.56 123 GLU A O 1
ATOM 945 N N . TRP A 1 124 ? -8.416 -4.347 0.582 1.00 90.06 124 TRP A N 1
ATOM 946 C CA . TRP A 1 124 ? -7.179 -4.596 1.338 1.00 90.06 124 TRP A CA 1
ATOM 947 C C . TRP A 1 124 ? -7.109 -3.834 2.656 1.00 90.06 124 TRP A C 1
ATOM 949 O O . TRP A 1 124 ? -6.133 -3.985 3.387 1.00 90.06 124 TRP A O 1
ATOM 959 N N . THR A 1 125 ? -8.092 -2.978 2.957 1.00 95.38 125 THR A N 1
ATOM 960 C CA . THR A 1 125 ? -8.085 -2.151 4.167 1.00 95.38 125 THR A CA 1
ATOM 961 C C . THR A 1 125 ? -9.439 -2.091 4.861 1.00 95.38 125 THR A C 1
ATOM 963 O O . THR A 1 125 ? -10.497 -2.075 4.229 1.00 95.38 125 THR A O 1
ATOM 966 N N . ALA A 1 126 ? -9.369 -2.033 6.186 1.00 97.81 126 ALA A N 1
ATOM 967 C CA . ALA A 1 126 ? -10.475 -1.854 7.108 1.00 97.81 126 ALA A CA 1
ATOM 968 C C . ALA A 1 126 ? -9.966 -1.152 8.378 1.00 97.81 126 ALA A C 1
ATOM 970 O O . ALA A 1 126 ? -8.762 -1.125 8.652 1.00 97.81 126 ALA A O 1
ATOM 971 N N . LEU A 1 127 ? -10.881 -0.613 9.184 1.00 98.75 127 LEU A N 1
ATOM 972 C CA . LEU A 1 127 ? -10.558 -0.240 10.562 1.00 98.75 127 LEU A CA 1
ATOM 973 C C . LEU A 1 127 ? -10.642 -1.485 11.438 1.00 98.75 127 LEU A C 1
ATOM 975 O O . LEU A 1 127 ? -11.655 -2.183 11.427 1.00 98.75 127 LEU A O 1
ATOM 979 N N . VAL A 1 128 ? -9.585 -1.748 12.196 1.00 98.81 128 VAL A N 1
ATOM 980 C CA . VAL A 1 128 ? -9.420 -2.954 13.009 1.00 98.81 128 VAL A CA 1
ATOM 981 C C . VAL A 1 128 ? -9.338 -2.567 14.479 1.00 98.81 128 VAL A C 1
ATOM 983 O O . VAL A 1 128 ? -8.672 -1.595 14.829 1.00 98.81 128 VAL A O 1
ATOM 986 N N . VAL A 1 129 ? -9.997 -3.335 15.340 1.00 98.88 129 VAL A N 1
ATOM 987 C CA . VAL A 1 129 ? -9.938 -3.209 16.801 1.00 98.88 129 VAL A CA 1
ATOM 988 C C . VAL A 1 129 ? -9.535 -4.542 17.429 1.00 98.88 129 VAL A C 1
ATOM 990 O O . VAL A 1 129 ? -9.660 -5.601 16.808 1.00 98.88 129 VAL A O 1
ATOM 993 N N . ARG A 1 130 ? -9.057 -4.517 18.676 1.00 98.62 130 ARG A N 1
ATOM 994 C CA . ARG A 1 130 ? -8.766 -5.751 19.422 1.00 98.62 130 ARG A CA 1
ATOM 995 C C . ARG A 1 130 ? -10.027 -6.585 19.653 1.00 98.62 130 ARG A C 1
ATOM 997 O O . ARG A 1 130 ? -11.142 -6.058 19.692 1.00 98.62 130 ARG A O 1
ATOM 1004 N N . LYS A 1 131 ? -9.831 -7.885 19.888 1.00 98.00 131 LYS A N 1
ATOM 1005 C CA . LYS A 1 131 ? -10.894 -8.849 20.209 1.00 98.00 131 LYS A CA 1
ATOM 1006 C C . LYS A 1 131 ? -11.833 -8.344 21.308 1.00 98.00 131 LYS A C 1
ATOM 1008 O O . LYS A 1 131 ? -13.049 -8.391 21.139 1.00 98.00 131 LYS A O 1
ATOM 1013 N N . ASP A 1 132 ? -11.252 -7.841 22.391 1.00 96.62 132 ASP A N 1
ATOM 1014 C CA . ASP A 1 132 ? -11.895 -7.408 23.635 1.00 96.62 132 ASP A CA 1
ATOM 1015 C C . ASP A 1 132 ? -12.380 -5.950 23.623 1.00 96.62 132 ASP A C 1
ATOM 1017 O O . ASP A 1 132 ? -12.973 -5.493 24.597 1.00 96.62 132 ASP A O 1
ATOM 1021 N N . SER A 1 133 ? -12.153 -5.210 22.532 1.00 98.25 133 SER A N 1
ATOM 1022 C CA . SER A 1 133 ? -12.598 -3.820 22.431 1.00 98.25 133 SER A CA 1
ATOM 1023 C C . SER A 1 133 ? -14.122 -3.714 22.567 1.00 98.25 133 SER A C 1
ATOM 1025 O O . SER A 1 133 ? -14.869 -4.510 21.998 1.00 98.25 133 SER A O 1
ATOM 1027 N N . THR A 1 134 ? -14.604 -2.709 23.292 1.00 97.75 134 THR A N 1
ATOM 1028 C CA . THR A 1 134 ? -16.041 -2.423 23.389 1.00 97.75 134 THR A CA 1
ATOM 1029 C C . THR A 1 134 ? -16.568 -1.645 22.186 1.00 97.75 134 THR A C 1
ATOM 1031 O O . THR A 1 134 ? -17.782 -1.583 22.017 1.00 97.75 134 THR A O 1
ATOM 1034 N N . LEU A 1 135 ? -15.681 -1.113 21.335 1.00 98.56 135 LEU A N 1
ATOM 1035 C CA . LEU A 1 135 ? -16.034 -0.300 20.172 1.00 98.56 135 LEU A CA 1
ATOM 1036 C C . LEU A 1 135 ? -16.859 -1.100 19.154 1.00 98.56 135 LEU A C 1
ATOM 1038 O O . LEU A 1 135 ? -16.423 -2.172 18.708 1.00 98.56 135 LEU A O 1
ATOM 1042 N N . GLN A 1 136 ? -18.013 -0.550 18.770 1.00 98.12 136 GLN A N 1
ATOM 1043 C CA . GLN A 1 136 ? -18.946 -1.145 17.800 1.00 98.12 136 GLN A CA 1
ATOM 1044 C C . GLN A 1 136 ? -19.127 -0.311 16.530 1.00 98.12 136 GLN A C 1
ATOM 1046 O O . GLN A 1 136 ? -19.601 -0.829 15.521 1.00 98.12 136 GLN A O 1
ATOM 1051 N N . SER A 1 137 ? -18.751 0.969 16.548 1.00 98.44 137 SER A N 1
ATOM 1052 C CA . SER A 1 137 ? -18.951 1.870 15.413 1.00 98.44 137 SER A CA 1
ATOM 1053 C C . SER A 1 137 ? -17.795 2.851 15.217 1.00 98.44 137 SER A C 1
ATOM 1055 O O . SER A 1 137 ? -17.000 3.113 16.119 1.00 98.44 137 SER A O 1
ATOM 1057 N N . VAL A 1 138 ? -17.711 3.443 14.021 1.00 98.69 138 VAL A N 1
ATOM 1058 C CA . VAL A 1 138 ? -16.723 4.495 13.717 1.00 98.69 138 VAL A CA 1
ATOM 1059 C C . VAL A 1 138 ? -16.974 5.758 14.548 1.00 98.69 138 VAL A C 1
ATOM 1061 O O . VAL A 1 138 ? -16.022 6.432 14.921 1.00 98.69 138 VAL A O 1
ATOM 1064 N N . ALA A 1 139 ? -18.231 6.070 14.884 1.00 98.69 139 ALA A N 1
ATOM 1065 C CA . ALA A 1 139 ? -18.572 7.240 15.696 1.00 98.69 139 ALA A CA 1
ATOM 1066 C C . ALA A 1 139 ? -17.952 7.176 17.107 1.00 98.69 139 ALA A C 1
ATOM 1068 O O . ALA A 1 139 ? -17.557 8.201 17.665 1.00 98.69 139 ALA A O 1
ATOM 1069 N N . GLU A 1 140 ? -17.794 5.970 17.659 1.00 98.75 140 GLU A N 1
ATOM 1070 C CA . GLU A 1 140 ? -17.160 5.729 18.962 1.00 98.75 140 GLU A CA 1
ATOM 1071 C C . GLU A 1 140 ? -15.633 5.916 18.949 1.00 98.75 140 GLU A C 1
ATOM 1073 O O . GLU A 1 140 ? -15.001 5.907 20.008 1.00 98.75 140 GLU A O 1
ATOM 1078 N N . LEU A 1 141 ? -15.028 6.134 17.773 1.00 98.81 141 LEU A N 1
ATOM 1079 C CA . LEU A 1 141 ? -13.606 6.462 17.659 1.00 98.81 141 LEU A CA 1
ATOM 1080 C C . LEU A 1 141 ? -13.281 7.892 18.093 1.00 98.81 141 LEU A C 1
ATOM 1082 O O . LEU A 1 141 ? -12.104 8.231 18.200 1.00 98.81 141 LEU A O 1
ATOM 1086 N N . LYS A 1 142 ? -14.280 8.734 18.379 1.00 98.75 142 LYS A N 1
ATOM 1087 C CA . LYS A 1 142 ? -14.040 10.081 18.901 1.00 98.75 142 LYS A CA 1
ATOM 1088 C C . LYS A 1 142 ? -13.190 10.038 20.180 1.00 98.75 142 LYS A C 1
ATOM 1090 O O . LYS A 1 142 ? -13.521 9.359 21.152 1.00 98.75 142 LYS A O 1
ATOM 1095 N N . GLY A 1 143 ? -12.088 10.781 20.172 1.00 98.69 143 GLY A N 1
ATOM 1096 C CA . GLY A 1 143 ? -11.093 10.841 21.240 1.00 98.69 143 GLY A CA 1
ATOM 1097 C C . GLY A 1 143 ? -10.230 9.583 21.379 1.00 98.69 143 GLY A C 1
ATOM 1098 O O . GLY A 1 143 ? -9.537 9.451 22.384 1.00 98.69 143 GLY A O 1
ATOM 1099 N N . LYS A 1 144 ? -10.292 8.643 20.427 1.00 98.88 144 LYS A N 1
ATOM 1100 C CA . LYS A 1 144 ? -9.500 7.405 20.434 1.00 98.88 144 LYS A CA 1
ATOM 1101 C C . LYS A 1 144 ? -8.197 7.551 19.659 1.00 98.88 144 LYS A C 1
ATOM 1103 O O . LYS A 1 144 ? -8.078 8.391 18.762 1.00 98.88 144 LYS A O 1
ATOM 1108 N N . LYS A 1 145 ? -7.240 6.685 19.986 1.00 98.88 145 LYS A N 1
ATOM 1109 C CA . LYS A 1 145 ? -5.963 6.543 19.284 1.00 98.88 145 LYS A CA 1
ATOM 1110 C C . LYS A 1 145 ? -6.090 5.548 18.143 1.00 98.88 145 LYS A C 1
ATOM 1112 O O . LYS A 1 145 ? -6.502 4.406 18.353 1.00 98.88 145 LYS A O 1
ATOM 1117 N N . ILE A 1 146 ? -5.683 5.961 16.948 1.00 98.94 146 ILE A N 1
ATOM 1118 C CA . ILE A 1 146 ? -5.708 5.126 15.749 1.00 98.94 146 ILE A CA 1
ATOM 1119 C C . ILE A 1 146 ? -4.308 5.072 15.142 1.00 98.94 146 ILE A C 1
ATOM 1121 O O . ILE A 1 146 ? -3.782 6.091 14.690 1.00 98.94 146 ILE A O 1
ATOM 1125 N N . ALA A 1 147 ? -3.709 3.883 15.075 1.00 98.88 147 ALA A N 1
ATOM 1126 C CA . ALA A 1 147 ? -2.494 3.688 14.287 1.00 98.88 147 ALA A CA 1
ATOM 1127 C C . ALA A 1 147 ? -2.831 3.759 12.790 1.00 98.88 147 ALA A C 1
ATOM 1129 O O . ALA A 1 147 ? -3.710 3.037 12.322 1.00 98.88 147 ALA A O 1
ATOM 1130 N N . ALA A 1 148 ? -2.137 4.591 12.014 1.00 98.25 148 ALA A N 1
ATOM 1131 C CA . ALA A 1 148 ? -2.365 4.694 10.575 1.00 98.25 148 ALA A CA 1
ATOM 1132 C C . ALA A 1 148 ? -1.111 5.121 9.800 1.00 98.25 148 ALA A C 1
ATOM 1134 O O . ALA A 1 148 ? -0.471 6.129 10.110 1.00 98.25 148 ALA A O 1
ATOM 1135 N N . THR A 1 149 ? -0.793 4.395 8.728 1.00 98.25 149 THR A N 1
ATOM 1136 C CA . THR A 1 149 ? 0.385 4.665 7.892 1.00 98.25 149 THR A CA 1
ATOM 1137 C C . THR A 1 149 ? 0.121 5.816 6.928 1.00 98.25 149 THR A C 1
ATOM 1139 O O . THR A 1 149 ? -0.549 5.655 5.910 1.00 98.25 149 THR A O 1
ATOM 1142 N N . LYS A 1 150 ? 0.644 7.005 7.236 1.00 96.12 150 LYS A N 1
ATOM 1143 C CA . LYS A 1 150 ? 0.452 8.211 6.417 1.00 96.12 150 LYS A CA 1
ATOM 1144 C C . LYS A 1 150 ? 0.900 7.988 4.965 1.00 96.12 150 LYS A C 1
ATOM 1146 O O . LYS A 1 150 ? 1.913 7.346 4.711 1.00 96.12 150 LYS A O 1
ATOM 1151 N N . GLY A 1 151 ? 0.146 8.545 4.017 1.00 95.25 151 GLY A N 1
ATOM 1152 C CA . GLY A 1 151 ? 0.441 8.430 2.584 1.00 95.25 151 GLY A CA 1
ATOM 1153 C C . GLY A 1 151 ? -0.018 7.118 1.938 1.00 95.25 151 GLY A C 1
ATOM 1154 O O . GLY A 1 151 ? 0.331 6.856 0.791 1.00 95.25 151 GLY A O 1
ATOM 1155 N N . THR A 1 152 ? -0.804 6.299 2.640 1.00 96.75 152 THR A N 1
ATOM 1156 C CA . THR A 1 152 ? -1.321 5.010 2.145 1.00 96.75 152 THR A CA 1
ATOM 1157 C C . THR A 1 152 ? -2.847 5.014 2.025 1.00 96.75 152 THR A C 1
ATOM 1159 O O . THR A 1 152 ? -3.520 5.836 2.654 1.00 96.75 152 THR A O 1
ATOM 1162 N N . ASP A 1 153 ? -3.398 4.078 1.250 1.00 95.00 153 ASP A N 1
ATOM 1163 C CA . ASP A 1 153 ? -4.849 3.878 1.140 1.00 95.00 153 ASP A CA 1
ATOM 1164 C C . ASP A 1 153 ? -5.520 3.643 2.508 1.00 95.00 153 ASP A C 1
ATOM 1166 O O . ASP A 1 153 ? -6.499 4.332 2.774 1.00 95.00 153 ASP A O 1
ATOM 1170 N N . PRO A 1 154 ? -4.984 2.810 3.434 1.00 97.31 154 PRO A N 1
ATOM 1171 C CA . PRO A 1 154 ? -5.532 2.678 4.791 1.00 97.31 154 PRO A CA 1
ATOM 1172 C C . PRO A 1 154 ? -5.692 3.995 5.562 1.00 97.31 154 PRO A C 1
ATOM 1174 O O . PRO A 1 154 ? -6.686 4.211 6.263 1.00 97.31 154 PRO A O 1
ATOM 1177 N N . TYR A 1 155 ? -4.743 4.924 5.416 1.00 97.81 155 TYR A N 1
ATOM 1178 C CA . TYR A 1 155 ? -4.857 6.246 6.035 1.00 97.81 155 TYR A CA 1
ATOM 1179 C C . TYR A 1 155 ? -6.008 7.052 5.424 1.00 97.81 155 TYR A C 1
ATOM 1181 O O . TYR A 1 155 ? -6.815 7.633 6.149 1.00 97.81 155 TYR A O 1
ATOM 1189 N N . LEU A 1 156 ? -6.125 7.058 4.095 1.00 96.19 156 LEU A N 1
ATOM 1190 C CA . LEU A 1 156 ? -7.195 7.771 3.393 1.00 96.19 156 LEU A CA 1
ATOM 1191 C C . LEU A 1 156 ? -8.570 7.124 3.616 1.00 96.19 156 LEU A C 1
ATOM 1193 O O . LEU A 1 156 ? -9.560 7.838 3.778 1.00 96.19 156 LEU A O 1
ATOM 1197 N N . PHE A 1 157 ? -8.625 5.795 3.702 1.00 97.50 157 PHE A N 1
ATOM 1198 C CA . PHE A 1 157 ? -9.796 5.025 4.113 1.00 97.50 157 PHE A CA 1
ATOM 1199 C C . PHE A 1 157 ? -10.271 5.467 5.496 1.00 97.50 157 PHE A C 1
ATOM 1201 O O . PHE A 1 157 ? -11.450 5.762 5.671 1.00 97.50 157 PHE A O 1
ATOM 1208 N N . THR A 1 158 ? -9.348 5.596 6.453 1.00 98.38 158 THR A N 1
ATOM 1209 C CA . THR A 1 158 ? -9.658 6.061 7.813 1.00 98.38 158 THR A CA 1
ATOM 1210 C C . THR A 1 158 ? -10.266 7.458 7.792 1.00 98.38 158 THR A C 1
ATOM 1212 O O . THR A 1 158 ? -11.314 7.672 8.392 1.00 98.38 158 THR A O 1
ATOM 1215 N N . LEU A 1 159 ? -9.674 8.402 7.052 1.00 97.88 159 LEU A N 1
ATOM 1216 C CA . LEU A 1 159 ? -10.224 9.758 6.946 1.00 97.88 159 LEU A CA 1
ATOM 1217 C C . LEU A 1 159 ? -11.638 9.772 6.345 1.00 97.88 159 LEU A C 1
ATOM 1219 O O . LEU A 1 159 ? -12.505 10.491 6.840 1.00 97.88 159 LEU A O 1
ATOM 1223 N N . ARG A 1 160 ? -11.892 8.955 5.315 1.00 97.50 160 ARG A N 1
ATOM 1224 C CA . ARG A 1 160 ? -13.227 8.815 4.708 1.00 97.50 160 ARG A CA 1
ATOM 1225 C C . ARG A 1 160 ? -14.230 8.166 5.659 1.00 97.50 160 ARG A C 1
ATOM 1227 O O . ARG A 1 160 ? -15.373 8.610 5.721 1.00 97.50 160 ARG A O 1
ATOM 1234 N N . ALA A 1 161 ? -13.811 7.148 6.409 1.00 98.38 161 ALA A N 1
ATOM 1235 C CA . ALA A 1 161 ? -14.643 6.489 7.412 1.00 98.38 161 ALA A CA 1
ATOM 1236 C C . ALA A 1 161 ? -15.058 7.472 8.514 1.00 98.38 161 ALA A C 1
ATOM 1238 O O . ALA A 1 161 ? -16.249 7.592 8.802 1.00 98.38 161 ALA A O 1
ATOM 1239 N N . LEU A 1 162 ? -14.104 8.236 9.058 1.00 98.69 162 LEU A N 1
ATOM 1240 C CA . LEU A 1 162 ? -14.376 9.285 10.046 1.00 98.69 162 LEU A CA 1
ATOM 1241 C C . LEU A 1 162 ? -15.371 10.312 9.497 1.00 98.69 162 LEU A C 1
ATOM 1243 O O . LEU A 1 162 ? -16.397 10.563 10.126 1.00 98.69 162 LEU A O 1
ATOM 1247 N N . GLN A 1 163 ? -15.130 10.825 8.286 1.00 98.31 163 GLN A N 1
ATOM 1248 C CA . GLN A 1 163 ? -16.026 11.788 7.644 1.00 98.31 163 GLN A CA 1
ATOM 1249 C C . GLN A 1 163 ? -17.445 11.230 7.465 1.00 98.31 163 GLN A C 1
ATOM 1251 O O . GLN A 1 163 ? -18.420 11.929 7.742 1.00 98.31 163 GLN A O 1
ATOM 1256 N N . LYS A 1 164 ? -17.579 9.970 7.029 1.00 98.19 164 LYS A N 1
ATOM 1257 C CA . LYS A 1 164 ? -18.879 9.301 6.863 1.00 98.19 164 LYS A CA 1
ATOM 1258 C C . LYS A 1 164 ? -19.632 9.160 8.190 1.00 98.19 164 LYS A C 1
ATOM 1260 O O . LYS A 1 164 ? -20.858 9.202 8.179 1.00 98.19 164 LYS A O 1
ATOM 1265 N N . ALA A 1 165 ? -18.911 9.040 9.303 1.00 98.31 165 ALA A N 1
ATOM 1266 C CA . ALA A 1 165 ? -19.459 9.006 10.658 1.00 98.31 165 ALA A CA 1
ATOM 1267 C C . ALA A 1 165 ? -19.661 10.402 11.287 1.00 98.31 165 ALA A C 1
ATOM 1269 O O . ALA A 1 165 ? -19.984 10.498 12.468 1.00 98.31 165 ALA A O 1
ATOM 1270 N N . GLY A 1 166 ? -19.455 11.487 10.530 1.00 98.38 166 GLY A N 1
ATOM 1271 C CA . GLY A 1 166 ? -19.588 12.858 11.031 1.00 98.38 166 GLY A CA 1
ATOM 1272 C C . GLY A 1 166 ? -18.427 13.331 11.914 1.00 98.38 166 GLY A C 1
ATOM 1273 O O . GLY A 1 166 ? -18.544 14.375 12.555 1.00 98.38 166 GLY A O 1
ATOM 1274 N N . LEU A 1 167 ? -17.313 12.594 11.944 1.00 98.75 167 LEU A N 1
ATOM 1275 C CA . LEU A 1 167 ? -16.096 12.962 12.666 1.00 98.75 167 LEU A CA 1
ATOM 1276 C C . LEU A 1 167 ? -15.113 13.697 11.752 1.00 98.75 167 LEU A C 1
ATOM 1278 O O . LEU A 1 167 ? -14.964 13.393 10.564 1.00 98.75 167 LEU A O 1
ATOM 1282 N N . LYS A 1 168 ? -14.392 14.654 12.328 1.00 97.88 168 LYS A N 1
ATOM 1283 C CA . LYS A 1 168 ? -13.242 15.305 11.703 1.00 97.88 168 LYS A CA 1
ATOM 1284 C C . LYS A 1 168 ? -11.974 14.522 12.027 1.00 97.88 168 LYS A C 1
ATOM 1286 O O . LYS A 1 168 ? -11.911 13.769 12.992 1.00 97.88 168 LYS A O 1
ATOM 1291 N N . LYS A 1 169 ? -10.917 14.753 11.248 1.00 96.50 169 LYS A N 1
ATOM 1292 C CA . LYS A 1 169 ? -9.585 14.203 11.538 1.00 96.50 169 LYS A CA 1
ATOM 1293 C C . LYS A 1 169 ? -9.118 14.541 12.962 1.00 96.50 169 LYS A C 1
ATOM 1295 O O . LYS A 1 169 ? -8.527 13.688 13.607 1.00 96.50 169 LYS A O 1
ATOM 1300 N N . ASP A 1 170 ? -9.403 15.755 13.430 1.00 97.50 170 ASP A N 1
ATOM 1301 C CA . ASP A 1 170 ? -8.953 16.246 14.739 1.00 97.50 170 ASP A CA 1
ATOM 1302 C C . ASP A 1 170 ? -9.839 15.759 15.901 1.00 97.50 170 ASP A C 1
ATOM 1304 O O . ASP A 1 170 ? -9.531 16.016 17.060 1.00 97.50 170 ASP A O 1
ATOM 1308 N N . ASP A 1 171 ? -10.927 15.034 15.612 1.00 98.69 171 ASP A N 1
ATOM 1309 C CA . ASP A 1 171 ? -11.726 14.359 16.639 1.00 98.69 171 ASP A CA 1
ATOM 1310 C C . ASP A 1 171 ? -11.062 13.060 17.131 1.00 98.69 171 ASP A C 1
ATOM 1312 O O . ASP A 1 171 ? -11.585 12.437 18.051 1.00 98.69 171 ASP A O 1
ATOM 1316 N N . VAL A 1 172 ? -9.942 12.627 16.538 1.00 98.75 172 VAL A N 1
ATOM 1317 C CA . VAL A 1 172 ? -9.202 11.408 16.908 1.00 98.75 172 VAL A CA 1
ATOM 1318 C C . VAL A 1 172 ? -7.696 11.677 16.961 1.00 98.75 172 VAL A C 1
ATOM 1320 O O . VAL A 1 172 ? -7.195 12.613 16.339 1.00 98.75 172 VAL A O 1
ATOM 1323 N N . GLU A 1 173 ? -6.942 10.825 17.653 1.00 98.69 173 GLU A N 1
ATOM 1324 C CA . GLU A 1 173 ? -5.477 10.883 17.669 1.00 98.69 173 GLU A CA 1
ATOM 1325 C C . GLU A 1 173 ? -4.903 9.888 16.648 1.00 98.69 173 GLU A C 1
ATOM 1327 O O . GLU A 1 173 ? -4.940 8.674 16.850 1.00 98.69 173 GLU A O 1
ATOM 1332 N N . LEU A 1 174 ? -4.374 10.384 15.524 1.00 98.56 174 LEU A N 1
ATOM 1333 C CA . LEU A 1 174 ? -3.758 9.538 14.494 1.00 98.56 174 LEU A CA 1
ATOM 1334 C C . LEU A 1 174 ? -2.258 9.348 14.755 1.00 98.56 174 LEU A C 1
ATOM 1336 O O . LEU A 1 174 ? -1.467 10.262 14.519 1.00 98.56 174 LEU A O 1
ATOM 1340 N N . LEU A 1 175 ? -1.855 8.138 15.145 1.00 98.44 175 LEU A N 1
ATOM 1341 C CA . LEU A 1 175 ? -0.449 7.765 15.315 1.00 98.44 175 LEU A CA 1
ATOM 1342 C C . LEU A 1 175 ? 0.136 7.229 14.007 1.00 98.44 175 LEU A C 1
ATOM 1344 O O . LEU A 1 175 ? -0.338 6.244 13.440 1.00 98.44 175 LEU A O 1
ATOM 1348 N N . HIS A 1 176 ? 1.188 7.877 13.513 1.00 97.81 176 HIS A N 1
ATOM 1349 C CA . HIS A 1 176 ? 1.815 7.524 12.242 1.00 97.81 176 HIS A CA 1
ATOM 1350 C C . HIS A 1 176 ? 2.820 6.379 12.396 1.00 97.81 176 HIS A C 1
ATOM 1352 O O . HIS A 1 176 ? 3.995 6.609 12.659 1.00 97.81 176 HIS A O 1
ATOM 1358 N N . LEU A 1 177 ? 2.354 5.149 12.179 1.00 98.38 177 LEU A N 1
ATOM 1359 C CA . LEU A 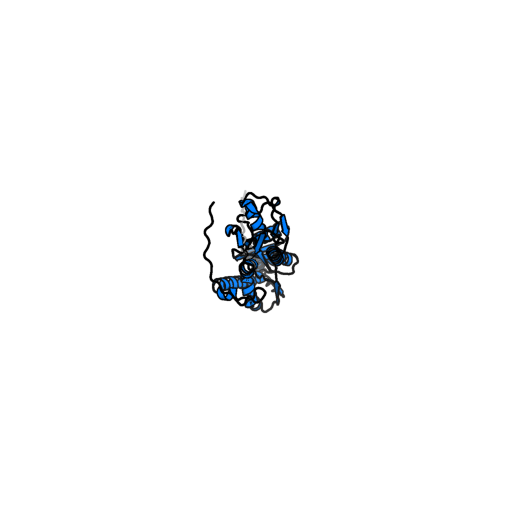1 177 ? 3.155 3.921 12.250 1.00 98.38 177 LEU A CA 1
ATOM 1360 C C . LEU A 1 177 ? 3.164 3.197 10.896 1.00 98.38 177 LEU A C 1
ATOM 1362 O O . LEU A 1 177 ? 2.208 3.324 10.127 1.00 98.38 177 LEU A O 1
ATOM 1366 N N . GLN A 1 178 ? 4.220 2.438 10.580 1.00 97.50 178 GLN A N 1
ATOM 1367 C CA . GLN A 1 178 ? 4.189 1.518 9.429 1.00 97.50 178 GLN A CA 1
ATOM 1368 C C . GLN A 1 178 ? 3.212 0.362 9.691 1.00 97.50 178 GLN A C 1
ATOM 1370 O O . GLN A 1 178 ? 2.879 0.091 10.842 1.00 97.50 178 GLN A O 1
ATOM 1375 N N . HIS A 1 179 ? 2.737 -0.326 8.645 1.00 97.38 179 HIS A N 1
ATOM 1376 C CA . HIS A 1 179 ? 1.698 -1.357 8.795 1.00 97.38 179 HIS A CA 1
ATOM 1377 C C . HIS A 1 179 ? 2.045 -2.462 9.817 1.00 97.38 179 HIS A C 1
ATOM 1379 O O . HIS A 1 179 ? 1.183 -2.751 10.652 1.00 97.38 179 HIS A O 1
ATOM 1385 N N . PRO A 1 180 ? 3.271 -3.033 9.842 1.00 95.88 180 PRO A N 1
ATOM 1386 C CA . PRO A 1 180 ? 3.638 -4.030 10.854 1.00 95.88 180 PRO A CA 1
ATOM 1387 C C . PRO A 1 180 ? 3.622 -3.472 12.287 1.00 95.88 180 PRO A C 1
ATOM 1389 O O . PRO A 1 180 ? 3.161 -4.138 13.217 1.00 95.88 180 PRO A O 1
ATOM 1392 N N . ASP A 1 181 ? 4.076 -2.231 12.458 1.00 98.12 181 ASP A N 1
ATOM 1393 C CA . ASP A 1 181 ? 4.127 -1.563 13.760 1.00 98.12 181 ASP A CA 1
ATOM 1394 C C . ASP A 1 181 ? 2.725 -1.180 14.241 1.00 98.12 181 ASP A C 1
ATOM 1396 O O . ASP A 1 181 ? 2.418 -1.323 15.419 1.00 98.12 181 ASP A O 1
ATOM 1400 N N . GLY A 1 182 ? 1.845 -0.749 13.331 1.00 98.38 182 GLY A N 1
ATOM 1401 C CA . GLY A 1 182 ? 0.447 -0.441 13.633 1.00 98.38 182 GLY A CA 1
ATOM 1402 C C . GLY A 1 182 ? -0.338 -1.673 14.081 1.00 98.38 182 GLY A C 1
ATOM 1403 O O . GLY A 1 182 ? -1.067 -1.599 15.070 1.00 98.38 182 GLY A O 1
ATOM 1404 N N . ARG A 1 183 ? -0.119 -2.821 13.424 1.00 98.00 183 ARG A N 1
ATOM 1405 C CA . ARG A 1 183 ? -0.635 -4.117 13.888 1.00 98.00 183 ARG A CA 1
ATOM 1406 C C . ARG A 1 183 ? -0.137 -4.427 15.303 1.00 98.00 183 ARG A C 1
ATOM 1408 O O . ARG A 1 183 ? -0.937 -4.727 16.182 1.00 98.00 183 ARG A O 1
ATOM 1415 N N . THR A 1 184 ? 1.173 -4.324 15.522 1.00 98.31 184 THR A N 1
ATOM 1416 C CA . THR A 1 184 ? 1.794 -4.621 16.822 1.00 98.31 184 THR A CA 1
ATOM 1417 C C . THR A 1 184 ? 1.255 -3.709 17.929 1.00 98.31 184 THR A C 1
ATOM 1419 O O . THR A 1 184 ? 0.942 -4.186 19.016 1.00 98.31 184 THR A O 1
ATOM 1422 N N . ALA A 1 185 ? 1.109 -2.410 17.655 1.00 98.75 185 ALA A N 1
ATOM 1423 C CA . ALA A 1 185 ? 0.551 -1.436 18.590 1.00 98.75 185 ALA A CA 1
ATOM 1424 C C . ALA A 1 185 ? -0.908 -1.758 18.946 1.00 98.75 185 ALA A C 1
ATOM 1426 O O . ALA A 1 185 ? -1.292 -1.664 20.112 1.00 98.75 185 ALA A O 1
ATOM 1427 N N . LEU A 1 186 ? -1.719 -2.183 17.966 1.00 98.75 186 LEU A N 1
ATOM 1428 C CA . LEU A 1 186 ? -3.088 -2.623 18.232 1.00 98.75 186 LEU A CA 1
ATOM 1429 C C . LEU A 1 186 ? -3.099 -3.835 19.163 1.00 98.75 186 LEU A C 1
ATOM 1431 O O . LEU A 1 186 ? -3.816 -3.822 20.160 1.00 98.75 186 LEU A O 1
ATOM 1435 N N . GLU A 1 187 ? -2.308 -4.861 18.848 1.00 98.06 187 GLU A N 1
ATOM 1436 C CA . GLU A 1 187 ? -2.260 -6.123 19.598 1.00 98.06 187 GLU A CA 1
ATOM 1437 C C . GLU A 1 187 ? -1.749 -5.935 21.034 1.00 98.06 187 GLU A C 1
ATOM 1439 O O . GLU A 1 187 ? -2.226 -6.614 21.942 1.00 98.06 187 GLU A O 1
ATOM 1444 N N . LYS A 1 188 ? -0.838 -4.980 21.260 1.00 97.94 188 LYS A N 1
ATOM 1445 C CA . LYS A 1 188 ? -0.333 -4.614 22.596 1.00 97.94 188 LYS A CA 1
ATOM 1446 C C . LYS A 1 188 ? -1.273 -3.730 23.409 1.00 97.94 188 LYS A C 1
ATOM 1448 O O . LYS A 1 188 ? -1.099 -3.615 24.618 1.00 97.94 188 LYS A O 1
ATOM 1453 N N . GLY A 1 189 ? -2.257 -3.112 22.766 1.00 98.00 189 GLY A N 1
ATOM 1454 C CA . GLY A 1 189 ? -3.160 -2.178 23.426 1.00 98.00 189 GLY A CA 1
ATOM 1455 C C . GLY A 1 189 ? -2.700 -0.722 23.442 1.00 98.00 189 GLY A C 1
ATOM 1456 O O . GLY A 1 189 ? -3.346 0.098 24.088 1.00 98.00 189 GLY A O 1
ATOM 1457 N N . ASP A 1 190 ? -1.638 -0.383 22.708 1.00 98.62 190 ASP A N 1
ATOM 1458 C CA . ASP A 1 190 ? -1.081 0.975 22.641 1.00 98.62 190 ASP A CA 1
ATOM 1459 C C . ASP A 1 190 ? -1.992 1.947 21.861 1.00 98.62 190 ASP A C 1
ATOM 1461 O O . ASP A 1 190 ? -1.919 3.168 22.029 1.00 98.62 190 ASP A O 1
ATOM 1465 N N . VAL A 1 191 ? -2.863 1.401 21.005 1.00 98.88 191 VAL A N 1
ATOM 1466 C CA . VAL A 1 191 ? -3.908 2.119 20.259 1.00 98.88 191 VAL A CA 1
ATOM 1467 C C . VAL A 1 191 ? -5.261 1.428 20.406 1.00 98.88 191 VAL A C 1
ATOM 1469 O O . VAL A 1 191 ? -5.342 0.222 20.646 1.00 98.88 191 VAL A O 1
ATOM 1472 N N . ASP A 1 192 ? -6.341 2.186 20.240 1.00 98.88 192 ASP A N 1
ATO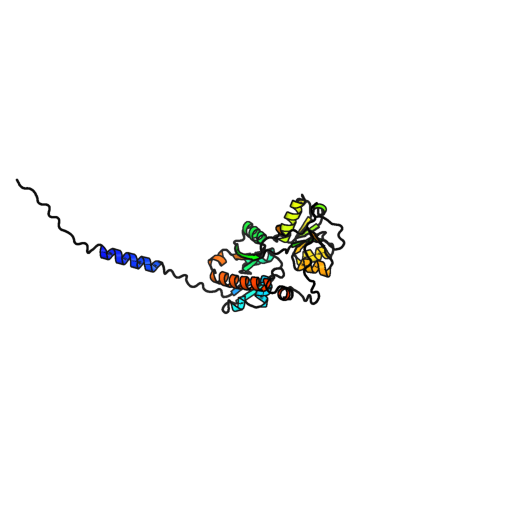M 1473 C CA . ASP A 1 192 ? -7.712 1.675 20.328 1.00 98.88 192 ASP A CA 1
ATOM 1474 C C . ASP A 1 192 ? -8.166 1.018 19.018 1.00 98.88 192 ASP A C 1
ATOM 1476 O O . ASP A 1 192 ? -8.936 0.054 19.031 1.00 98.88 192 ASP A O 1
ATOM 1480 N N . ALA A 1 193 ? -7.677 1.542 17.891 1.00 98.88 193 ALA A N 1
ATOM 1481 C CA . ALA A 1 193 ? -7.939 1.033 16.554 1.00 98.88 193 ALA A CA 1
ATOM 1482 C C . ALA A 1 193 ? -6.701 1.143 15.650 1.00 98.88 193 ALA A C 1
ATOM 1484 O O . ALA A 1 193 ? -5.728 1.842 15.945 1.00 98.88 193 ALA A O 1
ATOM 1485 N N . TRP A 1 194 ? -6.745 0.466 14.510 1.00 98.88 194 TRP A N 1
ATOM 1486 C CA . TRP A 1 194 ? -5.696 0.498 13.497 1.00 98.88 194 TRP A CA 1
ATOM 1487 C C . TRP A 1 194 ? -6.302 0.546 12.094 1.00 98.88 194 TRP A C 1
ATOM 1489 O O . TRP A 1 194 ? -7.251 -0.172 11.784 1.00 98.88 194 TRP A O 1
ATOM 1499 N N . ALA A 1 195 ? -5.737 1.398 11.240 1.00 98.50 195 ALA A N 1
ATOM 1500 C CA . ALA A 1 195 ? -5.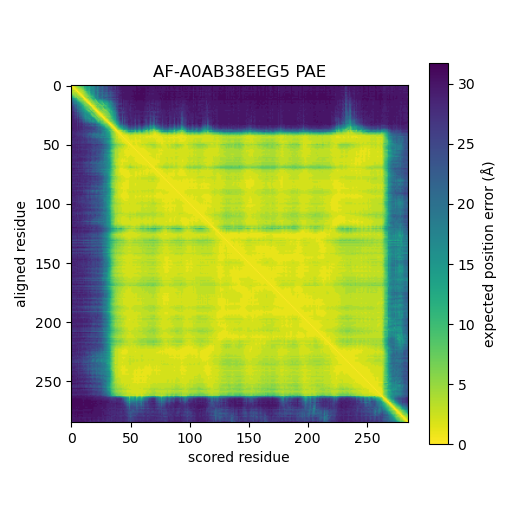978 1.414 9.804 1.00 98.50 195 ALA A CA 1
ATOM 1501 C C . ALA A 1 195 ? -5.253 0.226 9.158 1.00 98.50 195 ALA A C 1
ATOM 1503 O O . ALA A 1 195 ? -4.074 0.311 8.790 1.00 98.50 195 ALA A O 1
ATOM 1504 N N . GLY A 1 196 ? -5.959 -0.895 9.085 1.00 97.19 196 GLY A N 1
ATOM 1505 C CA . GLY A 1 196 ? -5.411 -2.183 8.708 1.00 97.19 196 GLY A CA 1
ATOM 1506 C C . GLY A 1 196 ? -5.036 -2.286 7.235 1.00 97.19 196 GLY A C 1
ATOM 1507 O O . GLY A 1 196 ? -5.618 -1.617 6.381 1.00 97.19 196 GLY A O 1
ATOM 1508 N N . LEU A 1 197 ? -4.061 -3.147 6.944 1.00 96.31 197 LEU A N 1
ATOM 1509 C CA . LEU A 1 197 ? -3.698 -3.554 5.588 1.00 96.31 197 LEU A CA 1
ATOM 1510 C C . LEU A 1 197 ? -3.515 -5.073 5.533 1.00 96.31 197 LEU A C 1
ATOM 1512 O O . LEU A 1 197 ? -2.793 -5.629 6.361 1.00 96.31 197 LEU A O 1
ATOM 1516 N N . ASP A 1 198 ? -4.118 -5.752 4.565 1.00 92.81 198 ASP A N 1
ATOM 1517 C CA . ASP A 1 198 ? -3.826 -7.167 4.325 1.00 92.81 198 ASP A CA 1
ATOM 1518 C C . ASP A 1 198 ? -2.431 -7.377 3.720 1.00 92.81 198 ASP A C 1
ATOM 1520 O O . ASP A 1 198 ? -1.977 -6.548 2.938 1.00 92.81 198 ASP A O 1
ATOM 1524 N N . PRO A 1 199 ? -1.713 -8.462 4.068 1.00 92.38 199 PRO A N 1
ATOM 1525 C CA . PRO A 1 199 ? -2.171 -9.626 4.838 1.00 92.38 199 PRO A CA 1
ATOM 1526 C C . PRO A 1 199 ? -2.045 -9.471 6.365 1.00 92.38 199 PRO A C 1
ATOM 1528 O O . PRO A 1 199 ? -2.275 -10.424 7.111 1.00 92.38 199 PRO A O 1
ATOM 1531 N N . HIS A 1 200 ? -1.646 -8.298 6.868 1.00 94.81 200 HIS A N 1
ATOM 1532 C CA . HIS A 1 200 ? -1.486 -8.086 8.307 1.00 94.81 200 HIS A CA 1
ATOM 1533 C C . HIS A 1 200 ? -2.828 -8.117 9.056 1.00 94.81 200 HIS A C 1
ATOM 1535 O O . HIS A 1 200 ? -2.846 -8.583 10.195 1.00 94.81 200 HIS A O 1
ATOM 1541 N N . MET A 1 201 ? -3.933 -7.668 8.441 1.00 95.06 201 MET A N 1
ATOM 1542 C CA . MET A 1 201 ? -5.272 -7.773 9.045 1.00 95.06 201 MET A CA 1
ATOM 1543 C C . MET A 1 201 ? -5.688 -9.230 9.205 1.00 95.06 201 MET A C 1
ATOM 1545 O O . MET A 1 201 ? -5.930 -9.644 10.336 1.00 95.06 201 MET A O 1
ATOM 1549 N N . ALA A 1 202 ? -5.666 -10.015 8.123 1.00 93.69 202 ALA A N 1
ATOM 1550 C CA . ALA A 1 202 ? -5.986 -11.440 8.173 1.00 93.69 202 ALA A CA 1
ATOM 1551 C C . ALA A 1 202 ? -5.142 -12.181 9.224 1.00 93.69 202 ALA A C 1
ATOM 1553 O O . ALA A 1 202 ? -5.659 -12.970 10.016 1.00 93.69 202 ALA A O 1
ATOM 1554 N N . ALA A 1 203 ? -3.841 -11.882 9.297 1.00 94.06 203 ALA A N 1
ATOM 1555 C CA . ALA A 1 203 ? -2.975 -12.464 10.313 1.00 94.06 203 ALA A CA 1
ATOM 1556 C C . ALA A 1 203 ? -3.376 -12.053 11.744 1.00 94.06 203 ALA A C 1
ATOM 1558 O O . ALA A 1 203 ? -3.343 -12.897 12.636 1.00 94.06 203 ALA A O 1
ATOM 1559 N N . SER A 1 204 ? -3.785 -10.802 11.977 1.00 96.12 204 SER A N 1
ATOM 1560 C CA . SER A 1 204 ? -4.248 -10.338 13.294 1.00 96.12 204 SER A CA 1
ATOM 1561 C C . SER A 1 204 ? -5.613 -10.930 13.683 1.00 96.12 204 SER A C 1
ATOM 1563 O O . SER A 1 204 ? -5.820 -11.301 14.841 1.00 96.12 204 SER A O 1
ATOM 1565 N N . GLU A 1 205 ? -6.531 -11.110 12.727 1.00 96.56 205 GLU A N 1
ATOM 1566 C CA . GLU A 1 205 ? -7.802 -11.816 12.955 1.00 96.56 205 GLU A CA 1
ATOM 1567 C C . GLU A 1 205 ? -7.560 -13.274 13.377 1.00 96.56 205 GLU A C 1
ATOM 1569 O O . GLU A 1 205 ? -8.143 -13.741 14.355 1.00 96.56 205 GLU A O 1
ATOM 1574 N N . ILE A 1 206 ? -6.666 -13.984 12.679 1.00 96.19 206 ILE A N 1
ATOM 1575 C CA . ILE A 1 206 ? -6.380 -15.404 12.938 1.00 96.19 206 ILE A CA 1
ATOM 1576 C C . ILE A 1 206 ? -5.585 -15.596 14.235 1.00 96.19 206 ILE A C 1
ATOM 1578 O O . ILE A 1 206 ? -5.904 -16.479 15.029 1.00 96.19 206 ILE A O 1
ATOM 1582 N N . GLN A 1 207 ? -4.534 -14.801 14.445 1.00 96.00 207 GLN A N 1
ATOM 1583 C CA . GLN A 1 207 ? -3.560 -15.037 15.518 1.00 96.00 207 GLN A CA 1
ATOM 1584 C C . GLN A 1 207 ? -3.962 -14.365 16.833 1.00 96.00 207 GLN A C 1
ATOM 1586 O O . GLN A 1 207 ? -3.689 -14.904 17.904 1.00 96.00 207 GLN A O 1
ATOM 1591 N N . SER A 1 208 ? -4.630 -13.211 16.763 1.00 95.81 208 SER A N 1
ATOM 1592 C CA . SER A 1 208 ? -4.965 -12.389 17.934 1.00 95.81 208 SER A CA 1
ATOM 1593 C C . SER A 1 208 ? -6.473 -12.227 18.140 1.00 95.81 208 SER A C 1
ATOM 1595 O O . SER A 1 208 ? -6.905 -11.681 19.156 1.00 95.81 208 SER A O 1
ATOM 1597 N N . GLY A 1 209 ? -7.301 -12.707 17.206 1.00 97.69 209 GLY A N 1
ATOM 1598 C CA . GLY A 1 209 ? -8.754 -12.556 17.270 1.00 97.69 209 GLY A CA 1
ATOM 1599 C C . GLY A 1 209 ? -9.223 -11.115 17.075 1.00 97.69 209 GLY A C 1
ATOM 1600 O O . GLY A 1 209 ? -10.303 -10.768 17.557 1.00 97.69 209 GLY A O 1
ATOM 1601 N N . ALA A 1 210 ? -8.409 -10.271 16.430 1.00 98.25 210 ALA A N 1
ATOM 1602 C CA . ALA A 1 210 ? -8.794 -8.905 16.096 1.00 98.25 210 ALA A CA 1
ATOM 1603 C C . ALA A 1 210 ? -10.105 -8.886 15.293 1.00 98.25 210 ALA A C 1
ATOM 1605 O O . ALA A 1 210 ? -10.460 -9.857 14.625 1.00 98.25 210 ALA A O 1
ATOM 1606 N N . ARG A 1 211 ? -10.845 -7.781 15.379 1.00 98.38 211 ARG A N 1
ATOM 1607 C CA . ARG A 1 211 ? -12.138 -7.612 14.707 1.00 98.38 211 ARG A CA 1
ATOM 1608 C C . ARG A 1 211 ? -12.081 -6.434 13.751 1.00 98.38 211 ARG A C 1
ATOM 1610 O O . ARG A 1 211 ? -11.551 -5.378 14.091 1.00 98.38 211 ARG A O 1
ATOM 1617 N N . LEU A 1 212 ? -12.694 -6.591 12.585 1.00 98.12 212 LEU A N 1
ATOM 1618 C CA . LEU A 1 212 ? -12.888 -5.500 11.636 1.00 98.12 212 LEU A CA 1
ATOM 1619 C C . LEU A 1 212 ? -14.059 -4.631 12.126 1.00 98.12 212 LEU A C 1
ATOM 1621 O O . LEU A 1 212 ? -15.213 -5.040 12.039 1.00 98.12 212 LEU A O 1
ATOM 1625 N N . LEU A 1 213 ? -13.756 -3.453 12.675 1.00 98.62 213 LEU A N 1
ATOM 1626 C CA . LEU A 1 213 ? -14.738 -2.477 13.162 1.00 98.62 213 LEU A CA 1
ATOM 1627 C C . LEU A 1 213 ? -15.538 -1.863 12.011 1.00 98.62 213 LEU A C 1
ATOM 1629 O O . LEU A 1 213 ? -16.738 -1.641 12.132 1.00 98.62 213 LEU A O 1
ATOM 1633 N N . TYR A 1 214 ? -14.863 -1.549 10.904 1.00 98.38 214 TYR A N 1
ATOM 1634 C CA . TYR A 1 214 ? -15.501 -0.919 9.755 1.00 98.38 214 TYR A CA 1
ATOM 1635 C C . TYR A 1 214 ? -14.830 -1.326 8.451 1.00 98.38 214 TYR A C 1
ATOM 1637 O O . TYR A 1 214 ? -13.613 -1.200 8.296 1.00 98.38 214 TYR A O 1
ATOM 1645 N N . ARG A 1 215 ? -15.655 -1.762 7.500 1.00 96.50 215 ARG A N 1
ATOM 1646 C CA . ARG A 1 215 ? -15.268 -2.158 6.146 1.00 96.50 215 ARG A CA 1
ATOM 1647 C C . ARG A 1 215 ? -16.087 -1.360 5.149 1.00 96.50 215 ARG A C 1
ATOM 1649 O O . ARG A 1 215 ? -17.281 -1.158 5.349 1.00 96.50 215 ARG A O 1
ATOM 1656 N N . ASN A 1 216 ? -15.448 -0.928 4.070 1.00 95.31 216 ASN A N 1
ATOM 1657 C CA . ASN A 1 216 ? -16.143 -0.308 2.952 1.00 95.31 216 ASN A CA 1
ATOM 1658 C C . ASN A 1 216 ? -15.323 -0.469 1.667 1.00 95.31 216 ASN A C 1
ATOM 1660 O O . ASN A 1 216 ? -14.356 0.260 1.426 1.00 95.31 216 ASN A O 1
ATOM 1664 N N . LYS A 1 217 ? -15.715 -1.425 0.824 1.00 90.56 217 LYS A N 1
ATOM 1665 C CA . LYS A 1 217 ? -15.029 -1.712 -0.443 1.00 90.56 217 LYS A CA 1
ATOM 1666 C C . LYS A 1 217 ? -14.956 -0.484 -1.355 1.00 90.56 217 LYS A C 1
ATOM 1668 O O . LYS A 1 217 ? -13.935 -0.277 -2.005 1.00 90.56 217 LYS A O 1
ATOM 1673 N N . ASP A 1 218 ? -15.964 0.387 -1.331 1.00 92.31 218 ASP A N 1
ATOM 1674 C CA . ASP A 1 218 ? -16.008 1.578 -2.186 1.00 92.31 218 ASP A CA 1
ATOM 1675 C C . ASP A 1 218 ? -14.946 2.616 -1.830 1.00 92.31 218 ASP A C 1
ATOM 1677 O O . ASP A 1 218 ? -14.569 3.436 -2.670 1.00 92.31 218 ASP A O 1
ATOM 1681 N N . PHE A 1 219 ? -14.416 2.571 -0.606 1.00 94.06 219 PHE A N 1
ATOM 1682 C CA . PHE A 1 219 ? -13.346 3.470 -0.182 1.00 94.06 219 PHE A CA 1
ATOM 1683 C C . PHE A 1 219 ? -11.959 3.012 -0.634 1.00 94.06 219 PHE A C 1
ATOM 1685 O O . PHE A 1 219 ? -11.051 3.845 -0.625 1.00 94.06 219 PHE A O 1
ATOM 1692 N N . ASN A 1 220 ? -11.804 1.751 -1.053 1.00 90.62 220 ASN A N 1
ATOM 1693 C CA . ASN A 1 220 ? -10.544 1.214 -1.562 1.00 90.62 220 ASN A CA 1
ATOM 1694 C C . ASN A 1 220 ? -10.293 1.738 -2.982 1.00 90.62 220 ASN A C 1
ATOM 1696 O O . ASN A 1 220 ? -11.187 1.723 -3.844 1.00 90.62 220 ASN A O 1
ATOM 1700 N N . SER A 1 221 ? -9.072 2.207 -3.221 1.00 94.06 221 SER A N 1
ATOM 1701 C CA . SER A 1 221 ? -8.651 2.672 -4.538 1.00 94.06 221 SER A CA 1
ATOM 1702 C C . SER A 1 221 ? -8.059 1.541 -5.385 1.00 94.06 221 SER A C 1
ATOM 1704 O O . SER A 1 221 ? -8.138 0.367 -5.031 1.00 94.06 221 SER A O 1
ATOM 1706 N N . TYR A 1 222 ? -7.550 1.878 -6.568 1.00 93.75 222 TYR A N 1
ATOM 1707 C CA . TYR A 1 222 ? -7.007 0.889 -7.497 1.00 93.75 222 TYR A CA 1
ATOM 1708 C C . TYR A 1 222 ? -5.525 0.642 -7.229 1.00 93.75 222 TYR A C 1
ATOM 1710 O O . TYR A 1 222 ? -4.808 1.555 -6.832 1.00 93.75 222 TYR A O 1
ATOM 1718 N N . GLY A 1 223 ? -5.042 -0.563 -7.508 1.00 94.19 223 GLY A N 1
ATOM 1719 C CA . GLY A 1 223 ? -3.618 -0.873 -7.515 1.00 94.19 223 GLY A CA 1
ATOM 1720 C C . GLY A 1 223 ? -3.015 -0.363 -8.814 1.00 94.19 223 GLY A C 1
ATOM 1721 O O . GLY A 1 223 ? -3.539 -0.659 -9.891 1.00 94.19 223 GLY A O 1
ATOM 1722 N N . VAL A 1 224 ? -1.946 0.424 -8.727 1.00 97.25 224 VAL A N 1
ATOM 1723 C CA . VAL A 1 224 ? -1.278 1.020 -9.888 1.00 97.25 224 VAL A CA 1
ATOM 1724 C C . VAL A 1 224 ? 0.213 0.760 -9.884 1.00 97.25 224 VAL A C 1
ATOM 1726 O O . VAL A 1 224 ? 0.852 0.734 -8.831 1.00 97.25 224 VAL A O 1
ATOM 1729 N N . LEU A 1 225 ? 0.770 0.624 -11.085 1.00 98.12 225 LEU A N 1
ATOM 1730 C CA . LEU A 1 225 ? 2.209 0.646 -11.307 1.00 98.12 225 LEU A CA 1
ATOM 1731 C C . LEU A 1 225 ? 2.602 2.037 -11.801 1.00 98.12 225 LEU A C 1
ATOM 1733 O O . LEU A 1 225 ? 2.037 2.538 -12.778 1.00 98.12 225 LEU A O 1
ATOM 1737 N N . SER A 1 226 ? 3.545 2.670 -11.115 1.00 98.62 226 SER A N 1
ATOM 1738 C CA . SER A 1 226 ? 4.041 4.004 -11.449 1.00 98.62 226 SER A CA 1
ATOM 1739 C C . SER A 1 226 ? 5.530 3.976 -11.754 1.00 98.62 226 SER A C 1
ATOM 1741 O O . SER A 1 226 ? 6.273 3.199 -11.163 1.00 98.62 226 SER A O 1
ATOM 1743 N N . VAL A 1 227 ? 5.944 4.851 -12.662 1.00 98.81 227 VAL A N 1
ATOM 1744 C CA . VAL A 1 227 ? 7.342 5.126 -13.021 1.00 98.81 227 VAL A CA 1
ATOM 1745 C C . VAL A 1 227 ? 7.591 6.633 -12.910 1.00 98.81 227 VAL A C 1
ATOM 1747 O O . VAL A 1 227 ? 6.636 7.405 -12.774 1.00 98.81 227 VAL A O 1
ATOM 1750 N N . THR A 1 228 ? 8.839 7.093 -12.983 1.00 98.62 228 THR A N 1
ATOM 1751 C CA . THR A 1 228 ? 9.105 8.537 -13.107 1.00 98.62 228 THR A CA 1
ATOM 1752 C C . THR A 1 228 ? 8.695 9.040 -14.495 1.00 98.62 228 THR A C 1
ATOM 1754 O O . THR A 1 228 ? 8.697 8.288 -15.472 1.00 98.62 228 THR A O 1
ATOM 1757 N N . GLU A 1 229 ? 8.345 10.321 -14.623 1.00 98.19 229 GLU A N 1
ATOM 1758 C CA . GLU A 1 229 ? 8.022 10.921 -15.925 1.00 98.19 229 GLU A CA 1
ATOM 1759 C C . GLU A 1 229 ? 9.201 10.840 -16.910 1.00 98.19 229 GLU A C 1
ATOM 1761 O O . GLU A 1 229 ? 8.977 10.715 -18.113 1.00 98.19 229 GLU A O 1
ATOM 1766 N N . THR A 1 230 ? 10.441 10.871 -16.410 1.00 97.25 230 THR A N 1
ATOM 1767 C CA . THR A 1 230 ? 11.660 10.651 -17.204 1.00 97.25 230 THR A CA 1
ATOM 1768 C C . THR A 1 230 ? 11.739 9.212 -17.703 1.00 97.25 230 THR A C 1
ATOM 1770 O O . THR A 1 230 ? 11.813 8.997 -18.910 1.00 97.25 230 THR A O 1
ATOM 1773 N N . TYR A 1 231 ? 11.597 8.223 -16.813 1.00 97.31 231 TYR A N 1
ATOM 1774 C CA . TYR A 1 231 ? 11.621 6.807 -17.195 1.00 97.31 231 TYR A CA 1
ATOM 1775 C C . TYR A 1 231 ? 10.507 6.470 -18.199 1.00 97.31 231 TYR A C 1
ATOM 1777 O O . TYR A 1 231 ? 10.723 5.734 -19.156 1.00 97.31 231 TYR A O 1
ATOM 1785 N N . ALA A 1 232 ? 9.327 7.085 -18.048 1.00 97.38 232 ALA A N 1
ATOM 1786 C CA . ALA A 1 232 ? 8.225 6.957 -19.002 1.00 97.38 232 ALA A CA 1
ATOM 1787 C C . ALA A 1 232 ? 8.561 7.434 -20.423 1.00 97.38 232 ALA A C 1
ATOM 1789 O O . ALA A 1 232 ? 7.967 6.937 -21.380 1.00 97.38 232 ALA A O 1
ATOM 1790 N N . LYS A 1 233 ? 9.455 8.417 -20.563 1.00 95.81 233 LYS A N 1
ATOM 1791 C CA . LYS A 1 233 ? 9.891 8.956 -21.860 1.00 95.81 233 LYS A CA 1
ATOM 1792 C C . LYS A 1 233 ? 11.055 8.158 -22.439 1.00 95.81 233 LYS A C 1
ATOM 1794 O O . LYS A 1 233 ? 11.092 7.946 -23.645 1.00 95.81 233 LYS A O 1
ATOM 1799 N N . GLU A 1 234 ? 11.988 7.749 -21.587 1.00 94.88 234 GLU A N 1
ATOM 1800 C CA . GLU A 1 234 ? 13.254 7.134 -21.996 1.00 94.88 234 GLU A CA 1
ATOM 1801 C C . GLU A 1 234 ? 13.153 5.621 -22.206 1.00 94.88 234 GLU A C 1
ATOM 1803 O O . GLU A 1 234 ? 13.901 5.081 -23.018 1.00 94.88 234 GLU A O 1
ATOM 1808 N N . HIS A 1 235 ? 12.216 4.949 -21.522 1.00 95.94 235 HIS A N 1
ATOM 1809 C CA . HIS A 1 235 ? 12.126 3.486 -21.509 1.00 95.94 235 HIS A CA 1
ATOM 1810 C C . HIS A 1 235 ? 10.738 2.891 -21.857 1.00 95.94 235 HIS A C 1
ATOM 1812 O O . HIS A 1 235 ? 10.229 2.027 -21.128 1.00 95.94 235 HIS A O 1
ATOM 1818 N N . PRO A 1 236 ? 10.057 3.336 -22.936 1.00 96.06 236 PRO A N 1
ATOM 1819 C CA . PRO A 1 236 ? 8.727 2.830 -23.291 1.00 96.06 236 PRO A CA 1
ATOM 1820 C C . PRO A 1 236 ? 8.668 1.316 -23.577 1.00 96.06 236 PRO A C 1
ATOM 1822 O O . PRO A 1 236 ? 7.650 0.686 -23.270 1.00 96.06 236 PRO A O 1
ATOM 1825 N N . GLN A 1 237 ? 9.719 0.705 -24.128 1.00 94.94 237 GLN A N 1
ATOM 1826 C CA . GLN A 1 237 ? 9.780 -0.741 -24.365 1.00 94.94 237 GLN A CA 1
ATOM 1827 C C . GLN A 1 237 ? 9.978 -1.512 -23.063 1.00 94.94 237 GLN A C 1
ATOM 1829 O O . GLN A 1 237 ? 9.279 -2.506 -22.853 1.00 94.94 237 GLN A O 1
ATOM 1834 N N . ALA A 1 238 ? 10.844 -1.044 -22.156 1.00 95.62 238 ALA A N 1
ATOM 1835 C CA . ALA A 1 238 ? 10.971 -1.668 -20.835 1.00 95.62 238 ALA A CA 1
ATOM 1836 C C . ALA A 1 238 ? 9.630 -1.654 -20.081 1.00 95.62 238 ALA A C 1
ATOM 1838 O O . ALA A 1 238 ? 9.223 -2.674 -19.521 1.00 95.62 238 ALA A O 1
ATOM 1839 N N . ILE A 1 239 ? 8.892 -0.537 -20.147 1.00 97.56 239 ILE A N 1
ATOM 1840 C CA . ILE A 1 239 ? 7.537 -0.432 -19.585 1.00 97.56 239 ILE A CA 1
ATOM 1841 C C . ILE A 1 239 ? 6.618 -1.474 -20.213 1.00 97.56 239 ILE A C 1
ATOM 1843 O O . ILE A 1 239 ? 6.000 -2.244 -19.484 1.00 97.56 239 ILE A O 1
ATOM 1847 N N . LYS A 1 240 ? 6.551 -1.556 -21.545 1.00 97.62 240 LYS A N 1
ATOM 1848 C CA . LYS A 1 240 ? 5.705 -2.543 -22.230 1.00 97.62 240 LYS A CA 1
ATOM 1849 C C . LYS A 1 240 ? 6.015 -3.979 -21.790 1.00 97.62 240 LYS A C 1
ATOM 1851 O O . LYS A 1 240 ? 5.085 -4.752 -21.543 1.00 97.62 240 LYS A O 1
ATOM 1856 N N . THR A 1 241 ? 7.293 -4.328 -21.662 1.00 97.25 241 THR A N 1
ATOM 1857 C CA . THR A 1 241 ? 7.723 -5.657 -21.207 1.00 97.25 241 THR A CA 1
ATOM 1858 C C . THR A 1 241 ? 7.288 -5.928 -19.768 1.00 97.25 241 THR A C 1
ATOM 1860 O O . THR A 1 241 ? 6.689 -6.972 -19.500 1.00 97.25 241 THR A O 1
A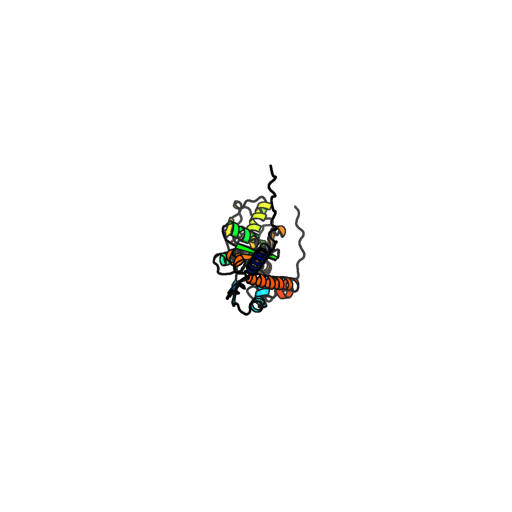TOM 1863 N N . VAL A 1 242 ? 7.504 -4.974 -18.854 1.00 97.75 242 VAL A N 1
ATOM 1864 C CA . VAL A 1 242 ? 7.066 -5.092 -17.454 1.00 97.75 242 VAL A CA 1
ATOM 1865 C C . VAL A 1 242 ? 5.548 -5.229 -17.361 1.00 97.75 242 VAL A C 1
ATOM 1867 O O . VAL A 1 242 ? 5.069 -6.118 -16.662 1.00 97.75 242 VAL A O 1
ATOM 1870 N N . LEU A 1 243 ? 4.784 -4.414 -18.095 1.00 97.75 243 LEU A N 1
ATOM 1871 C CA . LEU A 1 243 ? 3.320 -4.484 -18.090 1.00 97.75 243 LEU A CA 1
ATOM 1872 C C . LEU A 1 243 ? 2.804 -5.822 -18.624 1.00 97.75 243 LEU A C 1
ATOM 1874 O O . LEU A 1 243 ? 1.890 -6.395 -18.043 1.00 97.75 243 LEU A O 1
ATOM 1878 N N . THR A 1 244 ? 3.429 -6.363 -19.670 1.00 97.81 244 THR A N 1
ATOM 1879 C CA . THR A 1 244 ? 3.080 -7.690 -20.206 1.00 97.81 244 THR A CA 1
ATOM 1880 C C . THR A 1 244 ? 3.323 -8.789 -19.168 1.00 97.81 244 THR A C 1
ATOM 1882 O O . THR A 1 244 ? 2.507 -9.697 -19.006 1.00 97.81 244 THR A O 1
ATOM 1885 N N . ALA A 1 245 ? 4.433 -8.706 -18.428 1.00 96.94 245 ALA A N 1
ATOM 1886 C CA . ALA A 1 245 ? 4.735 -9.657 -17.364 1.00 96.94 245 ALA A CA 1
ATOM 1887 C C . ALA A 1 245 ? 3.783 -9.506 -16.159 1.00 96.94 245 ALA A C 1
ATOM 1889 O O . ALA A 1 245 ? 3.373 -10.510 -15.576 1.00 96.94 245 ALA A O 1
ATOM 1890 N N . TYR A 1 246 ? 3.392 -8.272 -15.822 1.00 95.56 246 TYR A N 1
ATOM 1891 C CA . TYR A 1 246 ? 2.377 -7.980 -14.807 1.00 95.56 246 TYR A CA 1
ATOM 1892 C C . TYR A 1 246 ? 1.005 -8.540 -15.191 1.00 95.56 246 TYR A C 1
ATOM 1894 O O . TYR A 1 246 ? 0.393 -9.208 -14.367 1.00 95.56 246 TYR A O 1
ATOM 1902 N N . GLU A 1 247 ? 0.551 -8.345 -16.431 1.00 95.75 247 GLU A N 1
ATOM 1903 C CA . GLU A 1 247 ? -0.733 -8.877 -16.911 1.00 95.75 247 GLU A CA 1
ATOM 1904 C C . GLU A 1 247 ? -0.767 -10.407 -16.812 1.00 95.75 247 GLU A C 1
ATOM 1906 O O . GLU A 1 247 ? -1.702 -10.985 -16.261 1.00 95.75 247 GLU A O 1
ATOM 1911 N N . LYS A 1 248 ? 0.319 -11.076 -17.221 1.00 95.94 248 LYS A N 1
ATOM 1912 C CA . LYS A 1 248 ? 0.466 -12.526 -17.037 1.00 95.94 248 LYS A CA 1
ATOM 1913 C C . LYS A 1 248 ? 0.321 -12.939 -15.567 1.00 95.94 248 LYS A C 1
ATOM 1915 O O . LYS A 1 248 ? -0.287 -13.971 -15.275 1.00 95.94 248 LYS A O 1
ATOM 1920 N N . ALA A 1 249 ? 0.872 -12.152 -14.643 1.00 94.62 249 ALA A N 1
ATOM 1921 C CA . ALA A 1 249 ? 0.741 -12.406 -13.215 1.00 94.62 249 ALA A CA 1
ATOM 1922 C C . ALA A 1 249 ? -0.662 -12.125 -12.673 1.00 94.62 249 ALA A C 1
ATOM 1924 O O . ALA A 1 249 ? -1.140 -12.907 -11.851 1.00 94.62 249 ALA A O 1
ATOM 1925 N N . CYS A 1 250 ? -1.343 -11.089 -13.164 1.00 92.88 250 CYS A N 1
ATOM 1926 C CA . CYS A 1 250 ? -2.750 -10.830 -12.868 1.00 92.88 250 CYS A CA 1
ATOM 1927 C C . CYS A 1 250 ? -3.625 -12.014 -13.299 1.00 92.88 250 CYS A C 1
ATOM 1929 O O . CYS A 1 250 ? -4.363 -12.565 -12.481 1.00 92.88 250 CYS A O 1
ATOM 1931 N N . GLU A 1 251 ? -3.496 -12.462 -14.550 1.00 94.50 251 GLU A N 1
ATOM 1932 C CA . GLU A 1 251 ? -4.262 -13.598 -15.066 1.00 94.50 251 GLU A CA 1
ATOM 1933 C C . GLU A 1 251 ? -4.012 -14.879 -14.268 1.00 94.50 251 GLU A C 1
ATOM 1935 O O . GLU A 1 251 ? -4.951 -15.616 -13.954 1.00 94.50 251 GLU A O 1
ATOM 1940 N N . TRP A 1 252 ? -2.748 -15.162 -13.945 1.00 94.44 252 TRP A N 1
ATOM 1941 C CA . TRP A 1 252 ? -2.406 -16.337 -13.155 1.00 94.44 252 TRP A CA 1
ATOM 1942 C C . TRP A 1 252 ? -2.979 -16.248 -11.738 1.00 94.44 252 TRP A C 1
ATOM 1944 O O . TRP A 1 252 ? -3.550 -17.230 -11.268 1.00 94.44 252 TRP A O 1
ATOM 1954 N N . ALA A 1 253 ? -2.888 -15.088 -11.083 1.00 91.25 253 ALA A N 1
ATOM 1955 C CA . ALA A 1 253 ? -3.408 -14.880 -9.733 1.00 91.25 253 ALA A CA 1
ATOM 1956 C C . ALA A 1 253 ? -4.929 -15.092 -9.662 1.00 91.25 253 ALA A C 1
ATOM 1958 O O . ALA A 1 253 ? -5.417 -15.715 -8.721 1.00 91.25 253 ALA A O 1
ATOM 1959 N N . VAL A 1 254 ? -5.668 -14.636 -10.679 1.00 89.06 254 VAL A N 1
ATOM 1960 C CA . VAL A 1 254 ? -7.120 -14.860 -10.787 1.00 89.06 254 VAL A CA 1
ATOM 1961 C C . VAL A 1 254 ? -7.448 -16.340 -11.003 1.00 89.06 254 VAL A C 1
ATOM 1963 O O . VAL A 1 254 ? -8.403 -16.846 -10.420 1.00 89.06 254 VAL A O 1
ATOM 1966 N N . LYS A 1 255 ? -6.664 -17.047 -11.828 1.00 93.38 255 LYS A N 1
ATOM 1967 C CA . LYS A 1 255 ? -6.896 -18.466 -12.155 1.00 93.38 255 LYS A CA 1
ATOM 1968 C C . LYS A 1 255 ? -6.450 -19.431 -11.047 1.00 93.38 255 LYS A C 1
ATO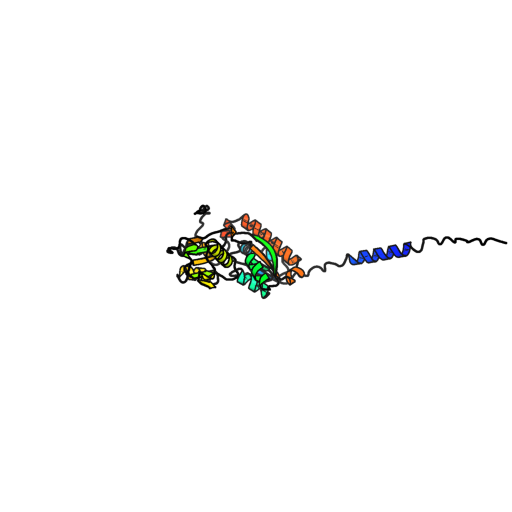M 1970 O O . LYS A 1 255 ? -6.954 -20.547 -11.004 1.00 93.38 255 LYS A O 1
ATOM 1975 N N . ASN A 1 256 ? -5.527 -19.026 -10.171 1.00 91.88 256 ASN A N 1
ATOM 1976 C CA . ASN A 1 256 ? -4.872 -19.916 -9.200 1.00 91.88 256 ASN A CA 1
ATOM 1977 C C . ASN 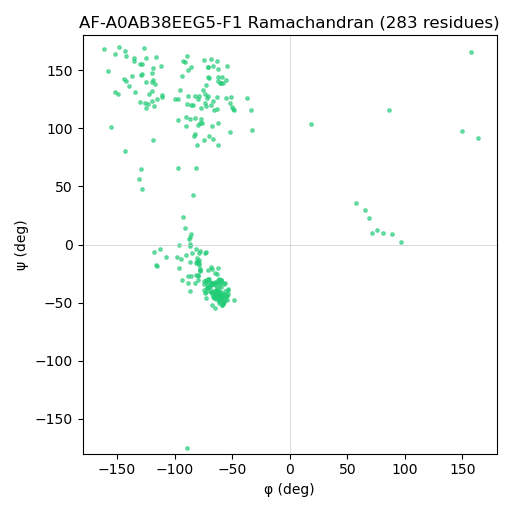A 1 256 ? -4.881 -19.347 -7.763 1.00 91.88 256 ASN A C 1
ATOM 1979 O O . ASN A 1 256 ? -3.818 -19.219 -7.149 1.00 91.88 256 ASN A O 1
ATOM 1983 N N . PRO A 1 257 ? -6.050 -19.010 -7.185 1.00 88.44 257 PRO A N 1
ATOM 1984 C CA . PRO A 1 257 ? -6.128 -18.365 -5.870 1.00 88.44 257 PRO A CA 1
ATOM 1985 C C . PRO A 1 257 ? -5.532 -19.214 -4.731 1.00 88.44 257 PRO A C 1
ATOM 1987 O O . PRO A 1 257 ? -4.873 -18.674 -3.843 1.00 88.44 257 PRO A O 1
ATOM 1990 N N . ASP A 1 258 ? -5.688 -20.540 -4.776 1.00 90.12 258 ASP A N 1
ATOM 1991 C CA . ASP A 1 258 ? -5.153 -21.447 -3.749 1.00 90.12 258 ASP A CA 1
ATOM 1992 C C . ASP A 1 258 ? -3.626 -21.578 -3.804 1.00 90.12 258 ASP A C 1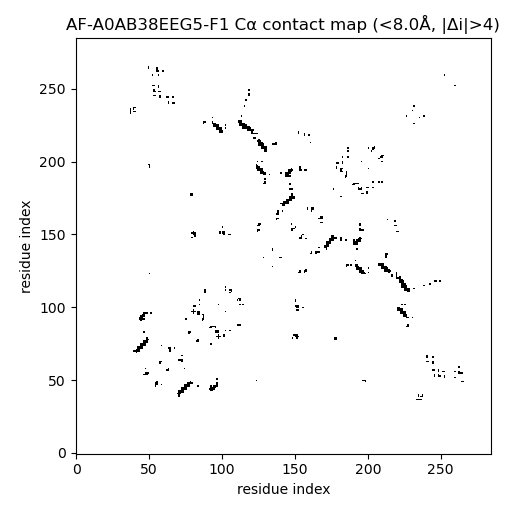
ATOM 1994 O O . ASP A 1 258 ? -2.969 -21.759 -2.777 1.00 90.12 258 ASP A O 1
ATOM 1998 N N . GLU A 1 259 ? -3.042 -21.516 -5.002 1.00 90.31 259 GLU A N 1
ATOM 1999 C CA . GLU A 1 259 ? -1.587 -21.494 -5.169 1.00 90.31 259 GLU A CA 1
ATOM 2000 C C . GLU A 1 259 ? -1.025 -20.131 -4.778 1.00 90.31 259 GLU A C 1
ATOM 2002 O O . GLU A 1 259 ? -0.001 -20.056 -4.097 1.00 90.31 259 GLU A O 1
ATOM 2007 N N . LEU A 1 260 ? -1.735 -19.059 -5.135 1.00 87.88 260 LEU A N 1
ATOM 2008 C CA . LEU A 1 260 ? -1.387 -17.699 -4.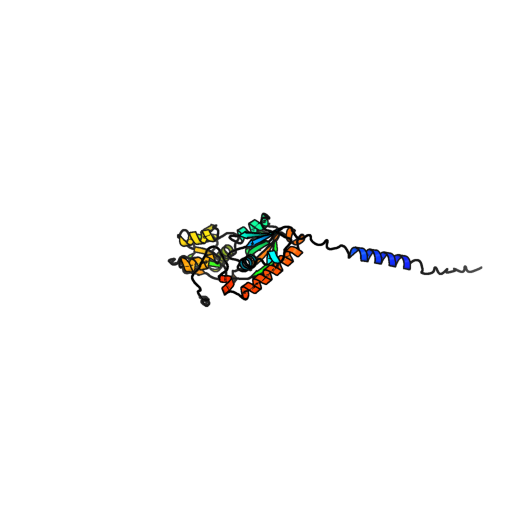755 1.00 87.88 260 LEU A CA 1
ATOM 2009 C C . LEU A 1 260 ? -1.316 -17.540 -3.231 1.00 87.88 260 LEU A C 1
ATOM 2011 O O . LEU A 1 260 ? -0.346 -16.981 -2.723 1.00 87.88 260 LEU A O 1
ATOM 2015 N N . ALA A 1 261 ? -2.288 -18.091 -2.498 1.00 86.12 261 ALA A N 1
ATOM 2016 C CA . ALA A 1 261 ? -2.314 -18.070 -1.034 1.00 86.12 261 ALA A CA 1
ATOM 2017 C C . ALA A 1 261 ? -1.132 -18.817 -0.381 1.00 86.12 261 ALA A C 1
ATOM 2019 O O . ALA A 1 261 ? -0.812 -18.568 0.781 1.00 86.12 261 ALA A O 1
ATOM 2020 N N . LYS A 1 262 ? -0.470 -19.723 -1.113 1.00 86.19 262 LYS A N 1
ATOM 2021 C CA . LYS A 1 262 ? 0.715 -20.463 -0.646 1.00 86.19 262 LYS A CA 1
ATOM 2022 C C . LYS A 1 262 ? 2.026 -19.745 -0.958 1.00 86.19 262 LYS A C 1
ATOM 2024 O O . LYS A 1 262 ? 3.075 -20.199 -0.488 1.00 86.19 262 LYS A O 1
ATOM 2029 N N . LEU A 1 263 ? 2.005 -18.668 -1.751 1.00 84.44 263 LEU A N 1
ATOM 2030 C CA . LEU A 1 263 ? 3.229 -17.938 -2.057 1.00 84.44 263 LEU A CA 1
ATOM 2031 C C . LEU A 1 263 ? 3.840 -17.360 -0.772 1.00 84.44 263 LEU A C 1
ATOM 2033 O O . LEU A 1 263 ? 3.105 -16.926 0.116 1.00 84.44 263 LEU A O 1
ATOM 2037 N N . PRO A 1 264 ? 5.180 -17.320 -0.652 1.00 64.75 264 PRO A N 1
ATOM 2038 C CA . PRO A 1 264 ? 5.832 -16.805 0.544 1.00 64.75 264 PRO A CA 1
ATOM 2039 C C . PRO A 1 264 ? 5.590 -15.296 0.717 1.00 64.75 264 PRO A C 1
ATOM 2041 O O . PRO A 1 264 ? 6.373 -14.466 0.256 1.00 64.75 264 PRO A O 1
ATOM 2044 N N . ALA A 1 265 ? 4.524 -14.928 1.422 1.00 57.47 265 ALA A N 1
ATOM 2045 C CA . ALA A 1 265 ? 4.376 -13.619 2.037 1.00 57.47 265 ALA A CA 1
ATOM 2046 C C . ALA A 1 265 ? 4.967 -13.714 3.451 1.00 57.47 265 ALA A C 1
ATOM 2048 O O . ALA A 1 265 ? 4.365 -14.350 4.299 1.00 57.47 265 ALA A O 1
ATOM 2049 N N . ALA A 1 266 ? 6.191 -13.210 3.661 1.00 36.50 266 ALA A N 1
ATOM 2050 C CA . ALA A 1 266 ? 6.955 -13.204 4.923 1.00 36.50 266 ALA A CA 1
ATOM 2051 C C . ALA A 1 266 ? 6.523 -14.200 6.024 1.00 36.50 266 ALA A C 1
ATOM 2053 O O . ALA A 1 266 ? 5.632 -13.925 6.819 1.00 36.50 266 ALA A O 1
ATOM 2054 N N . GLY A 1 267 ? 7.294 -15.282 6.165 1.00 33.78 267 GLY A N 1
ATOM 2055 C CA . GLY A 1 267 ? 7.248 -16.158 7.336 1.00 33.78 267 GLY A CA 1
ATOM 2056 C C . GLY A 1 267 ? 6.185 -17.243 7.221 1.00 33.78 267 GLY A C 1
ATOM 2057 O O . GLY A 1 267 ? 4.996 -16.973 7.163 1.00 33.78 267 GLY A O 1
ATOM 2058 N N . ARG A 1 268 ? 6.642 -18.497 7.190 1.00 29.47 268 ARG A N 1
ATOM 2059 C CA . ARG A 1 268 ? 5.840 -19.726 7.242 1.00 29.47 268 ARG A CA 1
ATOM 2060 C C . ARG A 1 268 ? 4.575 -19.571 8.102 1.00 29.47 268 ARG A C 1
ATOM 2062 O O . ARG A 1 268 ? 4.629 -19.777 9.308 1.00 29.47 268 ARG A O 1
ATOM 2069 N N . CYS A 1 269 ? 3.432 -19.323 7.470 1.00 29.14 269 CYS A N 1
ATOM 2070 C CA . CYS A 1 269 ? 2.127 -19.643 8.038 1.00 29.14 269 CYS A CA 1
ATOM 2071 C C . CYS A 1 269 ? 1.702 -20.994 7.454 1.00 29.14 269 CYS A C 1
ATOM 2073 O O . CYS A 1 269 ? 0.782 -21.118 6.651 1.00 29.14 269 CYS A O 1
ATOM 2075 N N . GLN A 1 270 ? 2.460 -22.030 7.810 1.00 31.25 270 GLN A N 1
ATOM 2076 C CA . GLN A 1 270 ? 2.077 -23.409 7.558 1.00 31.25 270 GLN A CA 1
ATOM 2077 C C . GLN A 1 270 ? 1.097 -23.785 8.669 1.00 31.25 270 GLN A C 1
ATOM 2079 O O . GLN A 1 270 ? 1.525 -24.221 9.727 1.00 31.25 270 GLN A O 1
ATOM 2084 N N . THR A 1 271 ? -0.185 -23.474 8.452 1.00 30.52 271 THR A N 1
ATOM 2085 C CA . THR A 1 271 ? -1.422 -24.078 9.002 1.00 30.52 271 THR A CA 1
ATOM 2086 C C . THR A 1 271 ? -2.517 -23.014 9.097 1.00 30.52 271 THR A C 1
ATOM 2088 O O . THR A 1 271 ? -2.549 -22.216 10.022 1.00 30.52 271 THR A O 1
ATOM 2091 N N . ALA A 1 272 ? -3.391 -22.994 8.092 1.00 27.64 272 ALA A N 1
ATOM 2092 C CA . ALA A 1 272 ? -4.851 -22.921 8.216 1.00 27.64 272 ALA A CA 1
ATOM 2093 C C . ALA A 1 272 ? -5.419 -22.511 6.853 1.00 27.64 272 ALA A C 1
ATOM 2095 O O . ALA A 1 272 ? -5.549 -21.334 6.531 1.00 27.64 272 ALA A O 1
ATOM 2096 N N . ILE A 1 273 ? -5.753 -23.511 6.039 1.00 35.84 273 ILE A N 1
ATOM 2097 C CA . ILE A 1 273 ? -6.745 -23.329 4.982 1.00 35.84 273 ILE A CA 1
ATOM 2098 C C . ILE A 1 273 ? -8.053 -23.010 5.710 1.00 35.84 273 ILE A C 1
ATOM 2100 O O . ILE A 1 273 ? -8.542 -23.853 6.462 1.00 35.84 273 ILE A O 1
ATOM 2104 N N . VAL A 1 274 ? -8.612 -21.817 5.513 1.00 34.72 274 VAL A N 1
ATOM 2105 C CA . VAL A 1 274 ? -10.008 -21.541 5.871 1.00 34.72 274 VAL A CA 1
ATOM 2106 C C . VAL A 1 274 ? -10.702 -20.986 4.629 1.00 34.72 274 VAL A C 1
ATOM 2108 O O . VAL A 1 274 ? -10.237 -19.988 4.077 1.00 34.72 274 VAL A O 1
ATOM 2111 N N . PRO A 1 275 ? -11.779 -21.633 4.153 1.00 33.16 275 PRO A N 1
ATOM 2112 C CA . PRO A 1 275 ? -12.499 -21.188 2.972 1.00 33.16 275 PRO A CA 1
ATOM 2113 C C . PRO A 1 275 ? -13.194 -19.843 3.209 1.00 33.16 275 PRO A C 1
ATOM 2115 O O . PRO A 1 275 ? -13.547 -19.478 4.331 1.00 33.16 275 PRO A O 1
ATOM 2118 N N . HIS A 1 276 ? -13.389 -19.132 2.100 1.00 36.94 276 HIS A N 1
ATOM 2119 C CA . HIS A 1 276 ? -14.127 -17.883 1.944 1.00 36.94 276 HIS A CA 1
ATOM 2120 C C . HIS A 1 276 ? -15.345 -17.782 2.885 1.00 36.94 276 HIS A C 1
ATOM 2122 O O . HIS A 1 276 ? -16.293 -18.561 2.776 1.00 36.94 276 HIS A O 1
ATOM 2128 N N . ARG A 1 277 ? -15.333 -16.814 3.814 1.00 36.84 277 ARG A N 1
ATOM 2129 C CA . ARG A 1 277 ? -16.517 -16.467 4.614 1.00 36.84 277 ARG A CA 1
ATOM 2130 C C . ARG A 1 277 ? -17.423 -15.572 3.751 1.00 36.84 277 ARG A C 1
ATOM 2132 O O . ARG A 1 277 ? -16.927 -14.553 3.268 1.00 36.84 277 ARG A O 1
ATOM 2139 N N . PRO A 1 278 ? -18.709 -15.912 3.547 1.00 33.34 278 PRO A N 1
ATOM 2140 C CA . PRO A 1 278 ? -19.621 -15.072 2.778 1.00 33.34 278 PRO A CA 1
ATOM 2141 C C . PRO A 1 278 ? -19.815 -13.705 3.447 1.00 33.34 278 PRO A C 1
ATOM 2143 O O . PRO A 1 278 ? -19.686 -13.568 4.668 1.00 33.34 278 PRO A O 1
ATOM 2146 N N . GLU A 1 279 ? -20.093 -12.697 2.618 1.00 38.75 279 GLU A N 1
ATOM 2147 C CA . GLU A 1 279 ? -20.323 -11.310 3.019 1.00 38.75 279 GLU A CA 1
ATOM 2148 C C . GLU A 1 279 ? -21.361 -11.222 4.146 1.00 38.75 279 GLU A C 1
ATOM 2150 O O . GLU A 1 279 ? -22.468 -11.750 4.037 1.00 38.75 279 GLU A O 1
ATOM 2155 N N . GLN A 1 280 ? -21.009 -10.545 5.242 1.00 35.34 280 GLN A N 1
ATOM 2156 C CA . GLN A 1 280 ? -22.012 -10.097 6.203 1.00 35.34 280 GLN A CA 1
ATOM 2157 C C . GLN A 1 280 ? -22.763 -8.918 5.571 1.00 35.34 280 GLN A C 1
ATOM 2159 O O . GLN A 1 280 ? -22.103 -7.994 5.085 1.00 35.34 280 GLN A O 1
ATOM 2164 N N . PRO A 1 281 ? -24.108 -8.929 5.551 1.00 31.48 281 PRO A N 1
ATOM 2165 C CA . PRO A 1 281 ? -24.872 -7.829 4.989 1.00 31.48 281 PRO A CA 1
ATOM 2166 C C . PRO A 1 281 ? -24.561 -6.543 5.755 1.00 31.48 281 PRO A C 1
ATOM 2168 O O . PRO A 1 281 ? -24.433 -6.550 6.982 1.00 31.48 281 PRO A O 1
ATOM 2171 N N . ALA A 1 282 ? -24.422 -5.448 5.006 1.00 35.81 282 ALA A N 1
ATOM 2172 C CA . ALA A 1 282 ? -24.282 -4.116 5.562 1.00 35.81 282 ALA A CA 1
ATOM 2173 C C . ALA A 1 282 ? -25.418 -3.876 6.563 1.00 35.81 282 ALA A C 1
ATOM 2175 O O . ALA A 1 282 ? -26.595 -3.993 6.223 1.00 35.81 282 ALA A O 1
ATOM 2176 N N . ILE A 1 283 ? -25.060 -3.573 7.809 1.00 33.78 283 ILE A N 1
ATOM 2177 C CA . ILE A 1 283 ? -26.023 -3.106 8.799 1.00 33.78 283 ILE A CA 1
ATOM 2178 C C . ILE A 1 283 ? -26.419 -1.695 8.358 1.00 33.78 283 ILE A C 1
ATOM 2180 O O . ILE A 1 283 ? -25.733 -0.722 8.657 1.00 33.78 283 ILE A O 1
ATOM 2184 N N . GLU A 1 284 ? -27.501 -1.589 7.590 1.00 34.31 284 GLU A N 1
ATOM 2185 C CA . GLU A 1 284 ? -28.262 -0.350 7.474 1.00 34.31 284 GLU A CA 1
ATOM 2186 C C . GLU A 1 284 ? -28.919 -0.082 8.828 1.00 34.31 284 GLU A C 1
ATOM 2188 O O . GLU A 1 284 ? -29.921 -0.731 9.131 1.00 34.31 284 GLU A O 1
ATOM 2193 N N . ARG A 1 285 ? -28.353 0.834 9.629 1.00 39.59 285 ARG A N 1
ATOM 2194 C CA . ARG A 1 285 ? -29.067 1.804 10.485 1.00 39.59 285 ARG A CA 1
ATOM 2195 C C . ARG A 1 285 ? -28.196 3.029 10.734 1.00 39.59 285 ARG A C 1
ATOM 2197 O O . ARG A 1 285 ? -27.017 2.839 11.100 1.00 39.59 285 ARG A O 1
#

pLDDT: mean 85.18, std 21.45, range [27.64, 98.94]

Mean predicted aligned error: 10.57 Å

Radius of gyration: 29.46 Å; Cα contacts (8 Å, |Δi|>4): 449; chains: 1; bounding box: 50×77×114 Å

Organism: NCBI:txid237306